Protein AF-A0A2V9Z5H2-F1 (afdb_monomer_lite)

Secondary structure (DSSP, 8-state):
--------SHHHHHHHHHHHHHHHEEEEETTTTEEEEHHHHHHHHHHHHHHHHHHHHHHHHH--HHHHHHHHHHT--SGGGTB-BTTB--HHHHHHHHHHHHHHHHHT-SEEEEEEETTTTEEEEEEE-TTS-EEEESHHHHHSHHHHHHHHHHHHHGGG--S-EEEEE---------PPPPP------------------PPPPPPP---PPEEESSHHHHHHHHHHHHHHT-------SGGGS-HHHHIIIII-TTT---PPP-HHHHHHHHHHHHHHHSS-HHHHHHHHHHHTTT------

Sequence (304 aa):
GKTQQYIKDERESVKVMVKRASEGLVVRYGEGAAKLEGAALARFITILKEYHDYSDKVNKRIRDQRVTDVLPKLDLSKRADFEGDKKTPPKKIEKLEKELKKLQKECAFKSIEMRFDEEHNLWEVAFVNSQGAEHRINWELASTPEYRQMTSKFKQIEANMEPPFVIEAIAKTASTTNDGDEEVSDGEGEDVETAPKKAAKAAPKAKAKETEPMEKGTARELYDYVLAEGKKDFTVQRYKGLGEMTAEQLWQTTMDPERRTLLSVRLEDIAETENIFTTLMGENVEARRKFIEDNALDVKNLDI

pLDDT: mean 77.3, std 20.43, range [21.73, 94.06]

Radius of gyration: 27.6 Å; chains: 1; bounding box: 54×61×86 Å

Structure (mmCIF, N/CA/C/O backbone):
data_AF-A0A2V9Z5H2-F1
#
_entry.id   AF-A0A2V9Z5H2-F1
#
loop_
_atom_site.group_PDB
_atom_site.id
_atom_site.type_symbol
_atom_site.label_atom_id
_atom_site.label_alt_id
_atom_site.label_comp_id
_atom_site.label_asym_id
_atom_site.label_entity_id
_atom_site.label_seq_id
_atom_site.pdbx_PDB_ins_code
_atom_site.Cartn_x
_atom_site.Cartn_y
_atom_site.Cartn_z
_atom_site.occupancy
_atom_site.B_iso_or_equiv
_atom_site.auth_seq_id
_atom_site.auth_comp_id
_atom_site.auth_asym_id
_atom_site.auth_atom_id
_atom_site.pdbx_PDB_model_num
ATOM 1 N N . GLY A 1 1 ? 15.435 -14.743 -24.152 1.00 65.56 1 GLY A N 1
ATOM 2 C CA . GLY A 1 1 ? 14.232 -14.610 -25.003 1.00 65.56 1 GLY A CA 1
ATOM 3 C C . GLY A 1 1 ? 14.526 -13.693 -26.178 1.00 65.56 1 GLY A C 1
ATOM 4 O O . GLY A 1 1 ? 15.534 -13.003 -26.134 1.00 65.56 1 GLY A O 1
ATOM 5 N N . LYS A 1 2 ? 13.679 -13.695 -27.217 1.00 80.50 2 LYS A N 1
ATOM 6 C CA . LYS A 1 2 ? 13.847 -12.878 -28.440 1.00 80.50 2 LYS A CA 1
ATOM 7 C C . LYS A 1 2 ? 13.580 -11.376 -28.212 1.00 80.50 2 LYS A C 1
ATOM 9 O O . LYS A 1 2 ? 13.985 -10.555 -29.020 1.00 80.50 2 LYS A O 1
ATOM 14 N N . THR A 1 3 ? 12.920 -11.026 -27.108 1.00 84.44 3 THR A N 1
ATOM 15 C CA . THR A 1 3 ? 12.520 -9.658 -26.747 1.00 84.44 3 THR A CA 1
ATOM 16 C C . THR A 1 3 ? 13.204 -9.203 -25.460 1.00 84.44 3 THR A C 1
ATOM 18 O O . THR A 1 3 ? 13.278 -9.975 -24.500 1.00 84.44 3 THR A O 1
ATOM 21 N N . GLN A 1 4 ? 13.630 -7.943 -25.414 1.00 87.31 4 GLN A N 1
ATOM 22 C CA . GLN A 1 4 ? 14.143 -7.268 -24.219 1.00 87.31 4 GLN A CA 1
ATOM 23 C C . GLN A 1 4 ? 13.343 -5.982 -23.994 1.00 87.31 4 GLN A C 1
ATOM 25 O O . GLN A 1 4 ? 12.850 -5.385 -24.949 1.00 87.31 4 GLN A O 1
ATOM 30 N N . GLN A 1 5 ? 13.170 -5.579 -22.737 1.00 89.38 5 GLN A N 1
ATOM 31 C CA . GLN A 1 5 ? 12.432 -4.371 -22.377 1.00 89.38 5 GLN A CA 1
ATOM 32 C C . GLN A 1 5 ? 13.100 -3.713 -21.171 1.00 89.38 5 GLN A C 1
ATOM 34 O O . GLN A 1 5 ? 13.300 -4.371 -20.151 1.00 89.38 5 GLN A O 1
ATOM 39 N N . TYR A 1 6 ? 13.402 -2.419 -21.284 1.00 89.94 6 TYR A N 1
ATOM 40 C CA . TYR A 1 6 ? 13.890 -1.604 -20.175 1.00 89.94 6 TYR A CA 1
ATOM 41 C C . TYR A 1 6 ? 12.713 -1.016 -19.406 1.00 89.94 6 TYR A C 1
ATOM 43 O O . TYR A 1 6 ? 11.749 -0.533 -20.000 1.00 89.94 6 TYR A O 1
ATOM 51 N N . ILE A 1 7 ? 12.792 -1.084 -18.083 1.00 90.94 7 ILE A N 1
ATOM 52 C CA . ILE A 1 7 ? 11.758 -0.613 -17.168 1.00 90.94 7 ILE A CA 1
ATOM 53 C C . ILE A 1 7 ? 12.428 0.361 -16.209 1.00 90.94 7 ILE A C 1
ATOM 55 O O . ILE A 1 7 ? 13.465 0.025 -15.638 1.00 90.94 7 ILE A O 1
ATOM 59 N N . LYS A 1 8 ? 11.860 1.561 -16.068 1.00 87.12 8 LYS A N 1
ATOM 60 C CA . LYS A 1 8 ? 12.490 2.652 -15.313 1.00 87.12 8 LYS A CA 1
ATOM 61 C C . LYS A 1 8 ? 12.261 2.489 -13.814 1.00 87.12 8 LYS A C 1
ATOM 63 O O . LYS A 1 8 ? 13.207 2.528 -13.033 1.00 87.12 8 LYS A O 1
ATOM 68 N N . ASP A 1 9 ? 11.014 2.196 -13.442 1.00 87.62 9 ASP A N 1
ATOM 69 C CA . ASP A 1 9 ? 10.573 2.244 -12.050 1.00 87.62 9 ASP A CA 1
ATOM 70 C C . ASP A 1 9 ? 9.877 0.950 -11.607 1.00 87.62 9 ASP A C 1
ATOM 72 O O . ASP A 1 9 ? 9.252 0.232 -12.391 1.00 87.62 9 ASP A O 1
ATOM 76 N N . GLU A 1 10 ? 9.866 0.698 -10.295 1.00 83.94 10 GLU A N 1
ATOM 77 C CA . GLU A 1 10 ? 9.202 -0.471 -9.696 1.00 83.94 10 GLU A CA 1
ATOM 78 C C . GLU A 1 10 ? 7.690 -0.512 -9.982 1.00 83.94 10 GLU A C 1
ATOM 80 O O . GLU A 1 10 ? 7.083 -1.576 -10.125 1.00 83.94 10 GLU A O 1
ATOM 85 N N . ARG A 1 11 ? 7.053 0.659 -10.097 1.00 84.62 11 ARG A N 1
ATOM 86 C CA . ARG A 1 11 ? 5.627 0.757 -10.442 1.00 84.62 11 ARG A CA 1
ATOM 87 C C . ARG A 1 11 ? 5.361 0.198 -11.838 1.00 84.62 11 ARG A C 1
ATOM 89 O O . ARG A 1 11 ? 4.421 -0.577 -12.018 1.00 84.62 11 ARG A O 1
ATOM 96 N N . GLU A 1 12 ? 6.206 0.553 -12.802 1.00 87.19 12 GLU A N 1
ATOM 97 C CA . GLU A 1 12 ? 6.128 0.029 -14.164 1.00 87.19 12 GLU A CA 1
ATOM 98 C C . GLU A 1 12 ? 6.484 -1.457 -14.208 1.00 87.19 12 GLU A C 1
ATOM 100 O O . GLU A 1 12 ? 5.795 -2.225 -14.876 1.00 87.19 12 GLU A O 1
ATOM 105 N N . SER A 1 13 ? 7.490 -1.874 -13.435 1.00 88.06 13 SER A N 1
ATOM 106 C CA . SER A 1 13 ? 7.908 -3.274 -13.308 1.00 88.06 13 SER A CA 1
ATOM 107 C C . SER A 1 13 ? 6.743 -4.170 -12.910 1.00 88.06 13 SER A C 1
ATOM 109 O O . SER A 1 13 ? 6.411 -5.132 -13.609 1.00 88.06 13 SER A O 1
ATOM 111 N N . VAL A 1 14 ? 6.029 -3.798 -11.844 1.00 86.50 14 VAL A N 1
ATOM 112 C CA . VAL A 1 14 ? 4.861 -4.563 -11.404 1.00 86.50 14 VAL A CA 1
ATOM 113 C C . VAL A 1 14 ? 3.720 -4.500 -12.412 1.00 86.50 14 VAL A C 1
ATOM 115 O O . VAL A 1 14 ? 3.103 -5.527 -12.675 1.00 86.50 14 VAL A O 1
ATOM 118 N N . LYS A 1 15 ? 3.478 -3.357 -13.060 1.00 87.81 15 LYS A N 1
ATOM 119 C CA . LYS A 1 15 ? 2.459 -3.258 -14.116 1.00 87.81 15 LYS A CA 1
ATOM 120 C C . LYS A 1 15 ? 2.746 -4.205 -15.287 1.00 87.81 15 LYS A C 1
ATOM 122 O O . LYS A 1 15 ? 1.825 -4.855 -15.781 1.00 87.81 15 LYS A O 1
ATOM 127 N N . VAL A 1 16 ? 4.004 -4.310 -15.720 1.00 88.56 16 VAL A N 1
ATOM 128 C CA . VAL A 1 16 ? 4.420 -5.224 -16.795 1.00 88.56 16 VAL A CA 1
ATOM 129 C C . VAL A 1 16 ? 4.257 -6.681 -16.363 1.00 88.56 16 VAL A C 1
ATOM 131 O O . VAL A 1 16 ? 3.698 -7.471 -17.125 1.00 88.56 16 VAL A O 1
ATOM 134 N N . MET A 1 17 ? 4.677 -7.033 -15.144 1.00 88.12 17 MET A N 1
ATOM 135 C CA . MET A 1 17 ? 4.504 -8.388 -14.606 1.00 88.12 17 MET A CA 1
ATOM 136 C C . MET A 1 17 ? 3.026 -8.784 -14.516 1.00 88.12 17 MET A C 1
ATOM 138 O O . MET A 1 17 ? 2.649 -9.854 -14.986 1.00 88.12 17 MET A O 1
ATOM 142 N N . VAL A 1 18 ? 2.181 -7.902 -13.978 1.00 89.31 18 VAL A N 1
ATOM 143 C CA . VAL A 1 18 ? 0.740 -8.141 -13.820 1.00 89.31 18 VAL A CA 1
ATOM 144 C C . VAL A 1 18 ? 0.043 -8.257 -15.172 1.00 89.31 18 VAL A C 1
ATOM 146 O O . VAL A 1 18 ? -0.749 -9.176 -15.362 1.00 89.31 18 VAL A O 1
ATOM 149 N N . LYS A 1 19 ? 0.357 -7.378 -16.134 1.00 88.50 19 LYS A N 1
ATOM 150 C CA . LYS A 1 19 ? -0.215 -7.449 -17.485 1.00 88.50 19 LYS A CA 1
ATOM 151 C C . LYS A 1 19 ? 0.093 -8.800 -18.135 1.00 88.50 19 LYS A C 1
ATOM 153 O O . LYS A 1 19 ? -0.822 -9.485 -18.578 1.00 88.50 19 LYS A O 1
ATOM 158 N N . ARG A 1 20 ? 1.358 -9.219 -18.118 1.00 85.31 20 ARG A N 1
ATOM 159 C CA . ARG A 1 20 ? 1.780 -10.494 -18.717 1.00 85.31 20 ARG A CA 1
ATOM 160 C C . ARG A 1 20 ? 1.178 -11.703 -18.007 1.00 85.31 20 ARG A C 1
ATOM 162 O O . ARG A 1 20 ? 0.757 -12.643 -18.670 1.00 85.31 20 ARG A O 1
ATOM 169 N N . ALA A 1 21 ? 1.110 -11.677 -16.676 1.00 86.69 21 ALA A N 1
ATOM 170 C CA . ALA A 1 21 ? 0.461 -12.740 -15.916 1.00 86.69 21 ALA A CA 1
ATOM 171 C C . ALA A 1 21 ? -1.038 -12.825 -16.247 1.00 86.69 21 ALA A C 1
ATOM 173 O O . ALA A 1 21 ? -1.568 -13.912 -16.447 1.00 86.69 21 ALA A O 1
ATOM 174 N N . SER A 1 22 ? -1.711 -11.679 -16.391 1.00 85.62 22 SER A N 1
ATOM 175 C CA . SER A 1 22 ? -3.144 -11.625 -16.698 1.00 85.62 22 SER A CA 1
ATOM 176 C C . SER A 1 22 ? -3.522 -12.120 -18.098 1.00 85.62 22 SER A C 1
ATOM 178 O O . SER A 1 22 ? -4.670 -12.490 -18.318 1.00 85.62 22 SER A O 1
ATOM 180 N N . GLU A 1 23 ? -2.573 -12.142 -19.039 1.00 84.62 23 GLU A N 1
ATOM 181 C CA . GLU A 1 23 ? -2.772 -12.678 -20.394 1.00 84.62 23 GLU A CA 1
ATOM 182 C C . GLU A 1 23 ? -2.779 -14.219 -20.415 1.00 84.62 23 GLU A C 1
ATOM 184 O O . GLU A 1 23 ? -3.341 -14.814 -21.329 1.00 84.62 23 GLU A O 1
ATOM 189 N N . GLY A 1 24 ? -2.174 -14.871 -19.414 1.00 81.62 24 GLY A N 1
ATOM 190 C CA . GLY A 1 24 ? -2.090 -16.334 -19.311 1.00 81.62 24 GLY A CA 1
ATOM 191 C C . GLY A 1 24 ? -2.934 -16.953 -18.196 1.00 81.62 24 GLY A C 1
ATOM 192 O O . GLY A 1 24 ? -2.892 -18.169 -18.021 1.00 81.62 24 GLY A O 1
ATOM 193 N N . LEU A 1 25 ? -3.673 -16.148 -17.427 1.00 85.31 25 LEU A N 1
ATOM 194 C CA . LEU A 1 25 ? -4.394 -16.593 -16.235 1.00 85.31 25 LEU A CA 1
ATOM 195 C C . LEU A 1 25 ? -5.869 -16.201 -16.274 1.00 85.31 25 LEU A C 1
ATOM 197 O O . LEU A 1 25 ? -6.235 -15.079 -16.629 1.00 85.31 25 LEU A O 1
ATOM 201 N N . VAL A 1 26 ? -6.698 -17.126 -15.807 1.00 84.44 26 VAL A N 1
ATOM 202 C CA . VAL A 1 26 ? -8.103 -16.918 -15.476 1.00 84.44 26 VAL A CA 1
ATOM 203 C C . VAL A 1 26 ? -8.270 -17.179 -13.991 1.00 84.44 26 VAL A C 1
ATOM 205 O O . VAL A 1 26 ? -7.861 -18.223 -13.488 1.00 84.44 26 VAL A O 1
ATOM 208 N N . VAL A 1 27 ? -8.892 -16.242 -13.284 1.00 84.06 27 VAL A N 1
ATOM 209 C CA . VAL A 1 27 ? -9.210 -16.404 -11.863 1.00 84.06 27 VAL A CA 1
ATOM 210 C C . VAL A 1 27 ? -10.716 -16.507 -11.715 1.00 84.06 27 VAL A C 1
ATOM 212 O O . VAL A 1 27 ? -11.439 -15.604 -12.138 1.00 84.06 27 VAL A O 1
ATOM 215 N N . ARG A 1 28 ? -11.193 -17.591 -11.107 1.00 83.00 28 ARG A N 1
ATOM 216 C CA . ARG A 1 28 ? -12.585 -17.731 -10.682 1.00 83.00 28 ARG A CA 1
ATOM 217 C C . ARG A 1 28 ? -12.715 -17.449 -9.191 1.00 83.00 28 ARG A C 1
ATOM 219 O O . ARG A 1 28 ? -11.838 -17.833 -8.423 1.00 83.00 28 ARG A O 1
ATOM 226 N N . TYR A 1 29 ? -13.790 -16.780 -8.798 1.00 81.44 29 TYR A N 1
ATOM 227 C CA . TYR A 1 29 ? -14.071 -16.379 -7.416 1.00 81.44 29 TYR A CA 1
ATOM 228 C C . TYR A 1 29 ? -15.567 -16.552 -7.100 1.00 81.44 29 TYR A C 1
ATOM 230 O O . TYR A 1 29 ? -16.366 -16.744 -8.023 1.00 81.44 29 TYR A O 1
ATOM 238 N N . GLY A 1 30 ? -15.935 -16.546 -5.813 1.00 69.88 30 GLY A N 1
ATOM 239 C CA . GLY A 1 30 ? -17.324 -16.747 -5.368 1.00 69.88 30 GLY A CA 1
ATOM 240 C C . GLY A 1 30 ? -17.872 -18.130 -5.746 1.00 69.88 30 GLY A C 1
ATOM 241 O O . GLY A 1 30 ? -18.768 -18.242 -6.580 1.00 69.88 30 GLY A O 1
ATOM 242 N N . GLU A 1 31 ? -17.256 -19.194 -5.214 1.00 71.25 31 GLU A N 1
ATOM 243 C CA . GLU A 1 31 ? -17.578 -20.607 -5.524 1.00 71.25 31 GLU A CA 1
ATOM 244 C C . GLU A 1 31 ? -17.532 -20.956 -7.030 1.00 71.25 31 GLU A C 1
ATOM 246 O O . GLU A 1 31 ? -18.170 -21.895 -7.502 1.00 71.25 31 GLU A O 1
ATOM 251 N N . GLY A 1 32 ? -16.750 -20.204 -7.811 1.00 64.81 32 GLY A N 1
ATOM 252 C CA . GLY A 1 32 ? -16.535 -20.464 -9.236 1.00 64.81 32 GLY A CA 1
ATOM 253 C C . GLY A 1 32 ? -17.546 -19.809 -10.182 1.00 64.81 32 GLY A C 1
ATOM 254 O O . GLY A 1 32 ? -17.459 -20.039 -11.393 1.00 64.81 32 GLY A O 1
ATOM 255 N N . ALA A 1 33 ? -18.474 -18.996 -9.665 1.00 66.69 33 ALA A N 1
ATOM 256 C CA . ALA A 1 33 ? -19.516 -18.341 -10.456 1.00 66.69 33 ALA A CA 1
ATOM 257 C C . ALA A 1 33 ? -19.002 -17.140 -11.266 1.00 66.69 33 ALA A C 1
ATOM 259 O O . ALA A 1 33 ? -19.479 -16.890 -12.375 1.00 66.69 33 ALA A O 1
ATOM 260 N N . ALA A 1 34 ? -18.024 -16.404 -10.735 1.00 79.00 34 ALA A N 1
ATOM 261 C CA . ALA A 1 34 ? -17.510 -15.195 -11.362 1.00 79.00 34 ALA A CA 1
ATOM 262 C C . ALA A 1 34 ? -16.074 -15.387 -11.867 1.00 79.00 34 ALA A C 1
ATOM 264 O O . ALA A 1 34 ? -15.276 -16.096 -11.256 1.00 79.00 34 ALA A O 1
ATOM 265 N N . LYS A 1 35 ? -15.749 -14.768 -13.009 1.00 85.12 35 LYS A N 1
ATOM 266 C CA . LYS A 1 35 ? -14.490 -14.959 -13.746 1.00 85.12 35 LYS A CA 1
ATOM 267 C C . LYS A 1 35 ? -13.796 -13.618 -13.994 1.00 85.12 35 LYS A C 1
ATOM 269 O O . LYS A 1 35 ? -14.410 -12.689 -14.514 1.00 85.12 35 LYS A O 1
ATOM 274 N N . LEU A 1 36 ? -12.505 -13.537 -13.678 1.00 84.56 36 LEU A N 1
ATOM 275 C CA . LEU A 1 36 ? -11.614 -12.432 -14.035 1.00 84.56 36 LEU A CA 1
ATOM 276 C C . LEU A 1 36 ? -10.578 -12.911 -15.048 1.00 84.56 36 LEU A C 1
ATOM 278 O O . LEU A 1 36 ? -9.864 -13.883 -14.807 1.00 84.56 36 LEU A O 1
ATOM 282 N N . GLU A 1 37 ? -10.459 -12.187 -16.158 1.00 88.06 37 GLU A N 1
ATOM 283 C CA . GLU A 1 37 ? -9.470 -12.467 -17.198 1.00 88.06 37 GLU A CA 1
ATOM 284 C C . GLU A 1 37 ? -8.934 -11.184 -17.846 1.00 88.06 37 GLU A C 1
ATOM 286 O O . GLU A 1 37 ? -9.570 -10.121 -17.801 1.00 88.06 37 GLU A O 1
ATOM 291 N N . GLY A 1 38 ? -7.727 -11.274 -18.412 1.00 87.06 38 GLY A N 1
ATOM 292 C CA . GLY A 1 38 ? -7.088 -10.201 -19.171 1.00 87.06 38 GLY A CA 1
ATOM 293 C C . GLY A 1 38 ? -7.050 -8.862 -18.428 1.00 87.06 38 GLY A C 1
ATOM 294 O O . GLY A 1 38 ? -6.622 -8.764 -17.277 1.00 87.06 38 GLY A O 1
ATOM 295 N N . ALA A 1 39 ? -7.537 -7.799 -19.077 1.00 87.31 39 ALA A N 1
ATOM 296 C CA . ALA A 1 39 ? -7.491 -6.441 -18.530 1.00 87.31 39 ALA A CA 1
ATOM 297 C C . ALA A 1 39 ? -8.264 -6.273 -17.207 1.00 87.31 39 ALA A C 1
ATOM 299 O O . ALA A 1 39 ? -7.887 -5.436 -16.385 1.00 87.31 39 ALA A O 1
ATOM 300 N N . ALA A 1 40 ? -9.333 -7.046 -16.980 1.00 87.44 40 ALA A N 1
ATOM 301 C CA . ALA A 1 40 ? -10.082 -6.995 -15.725 1.00 87.44 40 ALA A CA 1
ATOM 302 C C . ALA A 1 40 ? -9.252 -7.561 -14.565 1.00 87.44 40 ALA A C 1
ATOM 304 O O . ALA A 1 40 ? -9.151 -6.919 -13.518 1.00 87.44 40 ALA A O 1
ATOM 305 N N . LEU A 1 41 ? -8.580 -8.694 -14.797 1.00 87.69 41 LEU A N 1
ATOM 306 C CA . LEU A 1 41 ? -7.652 -9.291 -13.841 1.00 87.69 41 LEU A CA 1
ATOM 307 C C . LEU A 1 41 ? -6.457 -8.366 -13.574 1.00 87.69 41 LEU A C 1
ATOM 309 O O . LEU A 1 41 ? -6.118 -8.122 -12.420 1.00 87.69 41 LEU A O 1
ATOM 313 N N . ALA A 1 42 ? -5.870 -7.766 -14.615 1.00 88.50 42 ALA A N 1
ATOM 314 C CA . ALA A 1 42 ? -4.760 -6.829 -14.445 1.00 88.50 42 ALA A CA 1
ATOM 315 C C . ALA A 1 42 ? -5.133 -5.621 -13.569 1.00 88.50 42 ALA A C 1
ATOM 317 O O . ALA A 1 42 ? -4.371 -5.231 -12.680 1.00 88.50 42 ALA A O 1
ATOM 318 N N . ARG A 1 43 ? -6.319 -5.034 -13.798 1.00 89.69 43 ARG A N 1
ATOM 319 C CA . ARG A 1 43 ? -6.830 -3.921 -12.983 1.00 89.69 43 ARG A CA 1
ATOM 320 C C . ARG A 1 43 ? -7.070 -4.353 -11.542 1.00 89.69 43 ARG A C 1
ATOM 322 O O . ARG A 1 43 ? -6.616 -3.662 -10.637 1.00 89.69 43 ARG A O 1
ATOM 329 N N . PHE A 1 44 ? -7.718 -5.498 -11.338 1.00 89.88 44 PHE A N 1
ATOM 330 C CA . PHE A 1 44 ? -7.971 -6.045 -10.008 1.00 89.88 44 PHE A CA 1
ATOM 331 C C . PHE A 1 44 ? -6.672 -6.254 -9.221 1.00 89.88 44 PHE A C 1
ATOM 333 O O . PHE A 1 44 ? -6.542 -5.730 -8.122 1.00 89.88 44 PHE A O 1
ATOM 340 N N . ILE A 1 45 ? -5.676 -6.920 -9.810 1.00 90.06 45 ILE A N 1
ATOM 341 C CA . ILE A 1 45 ? -4.386 -7.202 -9.161 1.00 90.06 45 ILE A CA 1
ATOM 342 C C . ILE A 1 45 ? -3.592 -5.916 -8.885 1.00 90.06 45 ILE A C 1
ATOM 344 O O . ILE A 1 45 ? -2.928 -5.806 -7.856 1.00 90.06 45 ILE A O 1
ATOM 348 N N . THR A 1 46 ? -3.688 -4.913 -9.762 1.00 90.44 46 THR A N 1
ATOM 349 C CA . THR A 1 46 ? -3.057 -3.603 -9.531 1.00 90.44 46 THR A CA 1
ATOM 350 C C . THR A 1 46 ? -3.690 -2.884 -8.338 1.00 90.44 46 THR A C 1
ATOM 352 O O . THR A 1 46 ? -2.973 -2.405 -7.463 1.00 90.44 46 THR A O 1
ATOM 355 N N . ILE A 1 47 ? -5.024 -2.848 -8.261 1.00 90.69 47 ILE A N 1
ATOM 356 C CA . ILE A 1 47 ? -5.732 -2.236 -7.127 1.00 90.69 47 ILE A CA 1
ATOM 357 C C . ILE A 1 47 ? -5.483 -3.039 -5.844 1.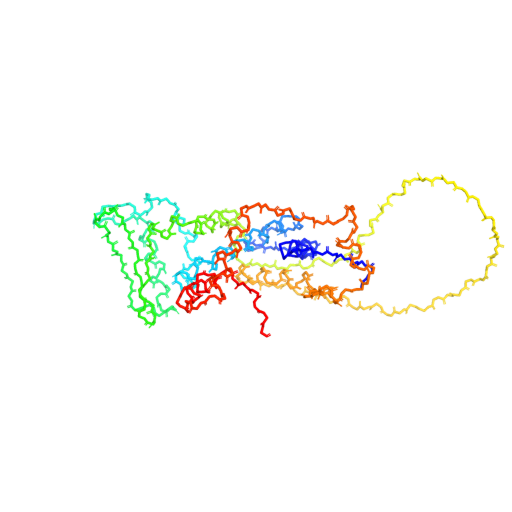00 90.69 47 ILE A C 1
ATOM 359 O O . ILE A 1 47 ? -5.299 -2.451 -4.781 1.00 90.69 47 ILE A O 1
ATOM 363 N N . LEU A 1 48 ? -5.408 -4.368 -5.942 1.00 90.50 48 LEU A N 1
ATOM 364 C CA . LEU A 1 48 ? -5.086 -5.257 -4.830 1.00 90.50 48 LEU A CA 1
ATOM 365 C C . LEU A 1 48 ? -3.686 -4.977 -4.264 1.00 90.50 48 LEU A C 1
ATOM 367 O O . LEU A 1 48 ? -3.523 -4.930 -3.046 1.00 90.50 48 LEU A O 1
ATOM 371 N N . LYS A 1 49 ? -2.692 -4.708 -5.122 1.00 89.81 49 LYS A N 1
ATOM 372 C CA . LYS A 1 49 ? -1.367 -4.244 -4.684 1.00 89.81 49 LYS A CA 1
ATOM 373 C C . LYS A 1 49 ? -1.461 -2.948 -3.889 1.00 89.81 49 LYS A C 1
ATOM 375 O O . LYS A 1 49 ? -0.901 -2.857 -2.804 1.00 89.81 49 LYS A O 1
ATOM 380 N N . GLU A 1 50 ? -2.147 -1.944 -4.433 1.00 90.19 50 GLU A N 1
ATOM 381 C CA . GLU A 1 50 ? -2.292 -0.647 -3.767 1.00 90.19 50 GLU A CA 1
ATOM 382 C C . GLU A 1 50 ? -3.002 -0.801 -2.418 1.00 90.19 50 GLU A C 1
ATOM 384 O O . GLU A 1 50 ? -2.573 -0.220 -1.424 1.00 90.19 50 GLU A O 1
ATOM 389 N N . TYR A 1 51 ? -4.043 -1.636 -2.359 1.00 91.81 51 TYR A N 1
ATOM 390 C CA . TYR A 1 51 ? -4.710 -2.004 -1.114 1.00 91.81 51 TYR A CA 1
ATOM 391 C C . TYR A 1 51 ? -3.731 -2.629 -0.112 1.00 91.81 51 TYR A C 1
ATOM 393 O O . TYR A 1 51 ? -3.678 -2.169 1.026 1.00 91.81 51 TYR A O 1
ATOM 401 N N . HIS A 1 52 ? -2.920 -3.612 -0.519 1.00 90.06 52 HIS A N 1
ATOM 402 C CA . HIS A 1 52 ? -1.904 -4.208 0.353 1.00 90.06 52 HIS A CA 1
ATOM 403 C C . HIS A 1 52 ? -0.866 -3.184 0.823 1.00 90.06 52 HIS A C 1
ATOM 405 O O . HIS A 1 52 ? -0.539 -3.160 2.006 1.00 90.06 52 HIS A O 1
ATOM 411 N N . ASP A 1 53 ? -0.407 -2.288 -0.053 1.00 89.19 53 ASP A N 1
ATOM 412 C CA . ASP A 1 53 ? 0.554 -1.241 0.298 1.00 89.19 53 ASP A CA 1
ATOM 413 C C . ASP A 1 53 ? 0.006 -0.288 1.372 1.00 89.19 53 ASP A C 1
ATOM 415 O O . ASP A 1 53 ? 0.724 0.058 2.314 1.00 89.19 53 ASP A O 1
ATOM 419 N N . TYR A 1 54 ? -1.259 0.133 1.261 1.00 91.06 54 TYR A N 1
ATOM 420 C CA . TYR A 1 54 ? -1.903 0.962 2.285 1.00 91.06 54 TYR A CA 1
ATOM 421 C C . TYR A 1 54 ? -2.245 0.167 3.548 1.00 91.06 54 TYR A C 1
ATOM 423 O O . TYR A 1 54 ? -2.053 0.677 4.651 1.00 91.06 54 TYR A O 1
ATOM 431 N N . SER A 1 55 ? -2.677 -1.085 3.405 1.00 89.75 55 SER A N 1
ATOM 432 C CA . SER A 1 55 ? -2.926 -1.993 4.526 1.00 89.75 55 SER A CA 1
ATOM 433 C C . SER A 1 55 ? -1.660 -2.206 5.353 1.00 89.75 55 SER A C 1
ATOM 435 O O . SER A 1 55 ? -1.713 -2.143 6.575 1.00 89.75 55 SER A O 1
ATOM 437 N N . ASP A 1 56 ? -0.500 -2.372 4.717 1.00 89.44 56 ASP A N 1
ATOM 438 C CA . ASP A 1 56 ? 0.778 -2.530 5.413 1.00 89.44 56 ASP A CA 1
ATOM 439 C C . ASP A 1 56 ? 1.183 -1.238 6.146 1.00 89.44 56 ASP A C 1
ATOM 441 O O . ASP A 1 56 ? 1.711 -1.295 7.258 1.00 89.44 56 ASP A O 1
ATOM 445 N N . LYS A 1 57 ? 0.890 -0.059 5.576 1.00 88.56 57 LYS A N 1
ATOM 446 C CA . LYS A 1 57 ? 1.101 1.236 6.252 1.00 88.56 57 LYS A CA 1
ATOM 447 C C . LYS A 1 57 ? 0.215 1.397 7.488 1.00 88.56 57 LYS A C 1
ATOM 449 O O . LYS A 1 57 ? 0.699 1.852 8.523 1.00 88.56 57 LYS A O 1
ATOM 454 N N . VAL A 1 58 ? -1.054 1.000 7.406 1.00 88.12 58 VAL A N 1
ATOM 455 C CA . VAL A 1 58 ? -1.976 1.010 8.554 1.00 88.12 58 VAL A CA 1
ATOM 456 C C . VAL A 1 58 ? -1.547 -0.029 9.596 1.00 88.12 58 VAL A C 1
ATOM 458 O O . VAL A 1 58 ? -1.488 0.280 10.788 1.00 88.12 58 VAL A O 1
ATOM 461 N N . ASN A 1 59 ? -1.136 -1.221 9.159 1.00 88.62 59 ASN A N 1
ATOM 462 C CA . ASN A 1 59 ? -0.656 -2.290 10.031 1.00 88.62 59 ASN A CA 1
ATOM 463 C C . ASN A 1 59 ? 0.598 -1.885 10.822 1.00 88.62 59 ASN A C 1
ATOM 465 O O . ASN A 1 59 ? 0.753 -2.286 11.969 1.00 88.62 59 ASN A O 1
ATOM 469 N N . LYS A 1 60 ? 1.477 -1.032 10.280 1.00 86.12 60 LYS A N 1
ATOM 470 C CA . LYS A 1 60 ? 2.620 -0.487 11.042 1.00 86.12 60 LYS A CA 1
ATOM 471 C C . LYS A 1 60 ? 2.189 0.316 12.282 1.00 86.12 60 LYS A C 1
ATOM 473 O O . LYS A 1 60 ? 2.926 0.337 13.269 1.00 86.12 60 LYS A O 1
ATOM 478 N N . ARG A 1 61 ? 1.004 0.943 12.253 1.00 83.94 61 ARG A N 1
ATOM 479 C CA . ARG A 1 61 ? 0.429 1.681 13.393 1.00 83.94 61 ARG A CA 1
ATOM 480 C C . ARG A 1 61 ? -0.286 0.754 14.376 1.00 83.94 61 ARG A C 1
ATOM 482 O O . ARG A 1 61 ? -0.036 0.847 15.569 1.00 83.94 61 ARG A O 1
ATOM 489 N N . ILE A 1 62 ? -1.129 -0.147 13.869 1.00 84.19 62 ILE A N 1
ATOM 490 C CA . ILE A 1 62 ? -1.950 -1.072 14.679 1.00 84.19 62 ILE A CA 1
ATOM 491 C C . ILE A 1 62 ? -1.114 -2.224 15.261 1.00 84.19 62 ILE A C 1
ATOM 493 O O . ILE A 1 62 ? -1.425 -2.757 16.322 1.00 84.19 62 ILE A O 1
ATOM 497 N N . ARG A 1 63 ? -0.040 -2.604 14.561 1.00 83.00 63 ARG A N 1
ATOM 498 C CA . ARG A 1 63 ? 0.885 -3.702 14.884 1.00 83.00 63 ARG A CA 1
ATOM 499 C C . ARG A 1 63 ? 0.205 -5.063 15.052 1.00 83.00 63 ARG A C 1
ATOM 501 O O . ARG A 1 63 ? 0.722 -5.925 15.760 1.00 83.00 63 ARG A O 1
ATOM 508 N N . ASP A 1 64 ? -0.921 -5.258 14.372 1.00 84.12 64 ASP A N 1
ATOM 509 C CA . ASP A 1 64 ? -1.624 -6.533 14.273 1.00 84.12 64 ASP A CA 1
ATOM 510 C C . ASP A 1 64 ? -2.302 -6.653 12.900 1.00 84.12 64 ASP A C 1
ATOM 512 O O . ASP A 1 64 ? -3.195 -5.876 12.535 1.00 84.12 64 ASP A O 1
ATOM 516 N N . GLN A 1 65 ? -1.860 -7.646 12.125 1.00 85.00 65 GLN A N 1
ATOM 517 C CA . GLN A 1 65 ? -2.315 -7.839 10.752 1.00 85.00 65 GLN A CA 1
ATOM 518 C C . GLN A 1 65 ? -3.784 -8.269 10.693 1.00 85.00 65 GLN A C 1
ATOM 520 O O . GLN A 1 65 ? -4.534 -7.771 9.858 1.00 85.00 65 GLN A O 1
ATOM 525 N N . ARG A 1 66 ? -4.223 -9.134 11.612 1.00 84.88 66 ARG A N 1
ATOM 526 C CA . ARG A 1 66 ? -5.593 -9.663 11.610 1.00 84.88 66 ARG A CA 1
ATOM 527 C C . ARG A 1 66 ? -6.604 -8.585 11.966 1.00 84.88 66 ARG A C 1
ATOM 529 O O . ARG A 1 66 ? -7.675 -8.533 11.372 1.00 84.88 66 ARG A O 1
ATOM 536 N N . VAL A 1 67 ? -6.251 -7.698 12.896 1.00 86.06 67 VAL A N 1
ATOM 537 C CA . VAL A 1 67 ? -7.070 -6.516 13.203 1.00 86.06 67 VAL A CA 1
ATOM 538 C C . VAL A 1 67 ? -7.164 -5.606 11.984 1.00 86.06 67 VAL A C 1
ATOM 540 O O . VAL A 1 67 ? -8.253 -5.150 11.635 1.00 86.06 67 VAL A O 1
ATOM 543 N N . THR A 1 68 ? -6.037 -5.384 11.305 1.00 86.88 68 THR A N 1
ATOM 544 C CA . THR A 1 68 ? -5.988 -4.533 10.113 1.00 86.88 68 THR A CA 1
ATOM 545 C C . THR A 1 68 ? -6.871 -5.081 8.983 1.00 86.88 68 THR A C 1
ATOM 547 O O . THR A 1 68 ? -7.582 -4.304 8.355 1.00 86.88 68 THR A O 1
ATOM 550 N N . ASP A 1 69 ? -6.927 -6.402 8.785 1.00 85.62 69 ASP A N 1
ATOM 551 C CA . ASP A 1 69 ? -7.745 -7.045 7.741 1.00 85.62 69 ASP A CA 1
ATOM 552 C C . ASP A 1 69 ? -9.268 -6.958 7.993 1.00 85.62 69 ASP A C 1
ATOM 554 O O . ASP A 1 69 ? -10.072 -7.066 7.061 1.00 85.62 69 ASP A O 1
ATOM 558 N N . VAL A 1 70 ? -9.695 -6.762 9.246 1.00 86.06 70 VAL A N 1
ATOM 559 C CA . VAL A 1 70 ? -11.117 -6.609 9.612 1.00 86.06 70 VAL A CA 1
ATOM 560 C C . VAL A 1 70 ? -11.614 -5.181 9.382 1.00 86.06 70 VAL A C 1
ATOM 562 O O . VAL A 1 70 ? -12.786 -4.979 9.056 1.00 86.06 70 VAL A O 1
ATOM 565 N N . LEU A 1 71 ? -10.742 -4.182 9.521 1.00 86.62 71 LEU A N 1
ATOM 566 C CA . LEU A 1 71 ? -11.130 -2.771 9.475 1.00 86.62 71 LEU A CA 1
ATOM 567 C C . LEU A 1 71 ? -11.813 -2.338 8.166 1.00 86.62 71 LEU A C 1
ATOM 569 O O . LEU A 1 71 ? -12.858 -1.688 8.254 1.00 86.62 71 LEU A O 1
ATOM 573 N N . PRO A 1 72 ? -11.312 -2.702 6.969 1.00 86.81 72 PRO A N 1
ATOM 574 C CA . PRO A 1 72 ? -11.961 -2.343 5.710 1.00 86.81 72 PRO A CA 1
ATOM 575 C C . PRO A 1 72 ? -13.381 -2.902 5.572 1.00 86.81 72 PRO A C 1
ATOM 577 O O . PRO A 1 72 ? -14.245 -2.223 5.022 1.00 86.81 72 PRO A O 1
ATOM 580 N N . LYS A 1 73 ? -13.653 -4.092 6.132 1.00 86.19 73 LYS A N 1
ATOM 581 C CA . LYS A 1 73 ? -14.974 -4.751 6.079 1.00 86.19 73 LYS A CA 1
ATOM 582 C C . LYS A 1 73 ? -16.047 -4.013 6.885 1.00 86.19 73 LYS A C 1
ATOM 584 O O . LYS A 1 73 ? -17.238 -4.201 6.656 1.00 86.19 73 LYS A O 1
ATOM 589 N N . LEU A 1 74 ? -15.639 -3.201 7.861 1.00 84.12 74 LEU A N 1
ATOM 590 C CA . LEU A 1 74 ? -16.545 -2.447 8.732 1.00 84.12 74 LEU A CA 1
ATOM 591 C C . LEU A 1 74 ? -16.831 -1.025 8.218 1.00 84.12 74 LEU A C 1
ATOM 593 O O . LEU A 1 74 ? -17.740 -0.374 8.739 1.00 84.12 74 LEU A O 1
ATOM 597 N N . ASP A 1 75 ? -16.090 -0.563 7.201 1.00 84.06 75 ASP A N 1
ATOM 598 C CA . ASP A 1 75 ? -16.205 0.762 6.575 1.00 84.06 75 ASP A CA 1
ATOM 599 C C . ASP A 1 75 ? -16.335 1.907 7.599 1.00 84.06 75 ASP A C 1
ATOM 601 O O . ASP A 1 75 ? -17.332 2.636 7.626 1.00 84.06 75 ASP A O 1
ATOM 605 N N . LEU A 1 76 ? -15.339 2.053 8.479 1.00 84.00 76 LEU A N 1
ATOM 606 C CA . LEU A 1 76 ? -15.271 3.130 9.478 1.00 84.00 76 LEU A CA 1
ATOM 607 C C . LEU A 1 76 ? -14.659 4.399 8.866 1.00 84.00 76 LEU A C 1
ATOM 609 O O . LEU A 1 76 ? -13.578 4.835 9.249 1.00 84.00 76 LEU A O 1
ATOM 613 N N . SER A 1 77 ? -15.317 4.975 7.861 1.00 81.75 77 SER A N 1
ATOM 614 C CA . SER A 1 77 ? -14.756 6.075 7.062 1.00 81.75 77 SER A CA 1
ATOM 615 C C . SER A 1 77 ? -15.239 7.468 7.472 1.00 81.75 77 SER A C 1
ATOM 617 O O . SER A 1 77 ? -14.628 8.467 7.080 1.00 81.75 77 SER A O 1
ATOM 619 N N . LYS A 1 78 ? -16.319 7.573 8.256 1.00 86.44 78 LYS A N 1
ATOM 620 C CA . LYS A 1 78 ? -16.935 8.854 8.632 1.00 86.44 78 LYS A CA 1
ATOM 621 C C . LYS A 1 78 ? -16.847 9.091 10.133 1.00 86.44 78 LYS A C 1
ATOM 623 O O . LYS A 1 78 ? -16.950 8.160 10.919 1.00 86.44 78 LYS A O 1
ATOM 628 N N . ARG A 1 79 ? -16.762 10.362 10.542 1.00 84.38 79 ARG A N 1
ATOM 629 C CA . ARG A 1 79 ? -16.779 10.738 11.967 1.00 84.38 79 ARG A CA 1
ATOM 630 C C . ARG A 1 79 ? -18.050 10.242 12.664 1.00 84.38 79 ARG A C 1
ATOM 632 O O . ARG A 1 79 ? -17.972 9.724 13.768 1.00 84.38 79 ARG A O 1
ATOM 639 N N . ALA A 1 80 ? -19.179 10.293 11.955 1.00 85.00 80 ALA A N 1
ATOM 640 C CA . ALA A 1 80 ? -20.468 9.770 12.407 1.00 85.00 80 ALA A CA 1
ATOM 641 C C . ALA A 1 80 ? -20.459 8.259 12.721 1.00 85.00 80 ALA A C 1
ATOM 643 O O . ALA A 1 80 ? -21.344 7.778 13.417 1.00 85.00 80 ALA A O 1
ATOM 644 N N . ASP A 1 81 ? -19.477 7.495 12.225 1.00 84.69 81 ASP A N 1
ATOM 645 C CA . ASP A 1 81 ? -19.344 6.071 12.553 1.00 84.69 81 ASP A CA 1
ATOM 646 C C . ASP A 1 81 ? -18.812 5.844 13.981 1.00 84.69 81 ASP A C 1
ATOM 648 O O . ASP A 1 81 ? -18.986 4.755 14.530 1.00 84.69 81 ASP A O 1
ATOM 652 N N . PHE A 1 82 ? -18.189 6.872 14.568 1.00 84.75 82 PHE A N 1
ATOM 653 C CA . PHE A 1 82 ? -17.636 6.891 15.924 1.00 84.75 82 PHE A CA 1
ATOM 654 C C . PHE A 1 82 ? -18.472 7.759 16.882 1.00 84.75 82 PHE A C 1
ATOM 656 O O . PHE A 1 82 ? -18.314 7.655 18.093 1.00 84.75 82 PHE A O 1
ATOM 663 N N . GLU A 1 83 ? -19.363 8.603 16.367 1.00 83.38 83 GLU A N 1
ATOM 664 C CA . GLU A 1 83 ? -20.210 9.499 17.159 1.00 83.38 83 GLU A CA 1
ATOM 665 C C . GLU A 1 83 ? -21.390 8.746 17.784 1.00 83.38 83 GLU A C 1
ATOM 667 O O . GLU A 1 83 ? -22.146 8.070 17.089 1.00 83.38 83 GLU A O 1
ATOM 672 N N . GLY A 1 84 ? -21.565 8.874 19.098 1.00 79.81 84 GLY A N 1
ATOM 673 C CA . GLY A 1 84 ? -22.675 8.274 19.837 1.00 79.81 84 GLY A CA 1
ATOM 674 C C . GLY A 1 84 ? -22.803 8.880 21.230 1.00 79.81 84 GLY A C 1
ATOM 675 O O . GLY A 1 84 ? -21.935 9.639 21.654 1.00 79.81 84 GLY A O 1
ATOM 676 N N . ASP A 1 85 ? -23.863 8.543 21.966 1.00 80.50 85 ASP A N 1
ATOM 677 C CA . ASP A 1 85 ? -23.988 9.016 23.346 1.00 80.50 85 ASP A CA 1
ATOM 678 C C . ASP A 1 85 ? -23.066 8.217 24.274 1.00 80.50 85 ASP A C 1
ATOM 680 O O . ASP A 1 85 ? -22.740 7.057 24.012 1.00 80.50 85 ASP A O 1
ATOM 684 N N . LYS A 1 86 ? -22.749 8.790 25.440 1.00 78.19 86 LYS A N 1
ATOM 685 C CA . LYS A 1 86 ? -21.920 8.177 26.499 1.00 78.19 86 LYS A CA 1
ATOM 686 C C . LYS A 1 86 ? -22.360 6.766 26.926 1.00 78.19 86 LYS A C 1
ATOM 688 O O . LYS A 1 86 ? -21.582 6.027 27.521 1.00 78.19 86 LYS A O 1
ATOM 693 N N . LYS A 1 87 ? -23.620 6.392 26.678 1.00 77.81 87 LYS A N 1
ATOM 694 C CA . LYS A 1 87 ? -24.201 5.094 27.067 1.00 77.81 87 LYS A CA 1
ATOM 695 C C . LYS A 1 87 ? -24.499 4.164 25.889 1.00 77.81 87 LYS A C 1
ATOM 697 O O . LYS A 1 87 ? -24.767 2.989 26.125 1.00 77.81 87 LYS A O 1
ATOM 702 N N . THR A 1 88 ? -24.486 4.667 24.658 1.00 81.50 88 THR A N 1
ATOM 703 C CA . THR A 1 88 ? -24.929 3.935 23.465 1.00 81.50 88 THR A CA 1
ATOM 704 C C . THR A 1 88 ? -23.853 4.008 22.383 1.00 81.50 88 THR A C 1
ATOM 706 O O . THR A 1 88 ? -23.805 4.974 21.617 1.00 81.50 88 THR A O 1
ATOM 709 N N . PRO A 1 89 ? -22.977 2.990 22.296 1.00 83.81 89 PRO A N 1
ATOM 710 C CA . PRO A 1 89 ? -21.997 2.918 21.226 1.00 83.81 89 PRO A CA 1
ATOM 711 C C . PRO A 1 89 ? -22.677 2.746 19.857 1.00 83.81 89 PRO A C 1
ATOM 713 O O . PRO A 1 89 ? -23.707 2.073 19.742 1.00 83.81 89 PRO A O 1
ATOM 716 N N . PRO A 1 90 ? -22.104 3.308 18.780 1.00 86.56 90 PRO A N 1
ATOM 717 C CA . PRO A 1 90 ? -22.589 3.082 17.425 1.00 86.56 90 PRO A CA 1
ATOM 718 C C . PRO A 1 90 ? -22.535 1.602 17.045 1.00 86.56 90 PRO A C 1
ATOM 720 O O . PRO A 1 90 ? -21.584 0.889 17.368 1.00 86.56 90 PRO A O 1
ATOM 723 N N . LYS A 1 91 ? -23.495 1.148 16.230 1.00 86.06 91 LYS A N 1
ATOM 724 C CA . LYS A 1 91 ? -23.569 -0.253 15.764 1.00 86.06 91 LYS A CA 1
ATOM 725 C C . LYS A 1 91 ? -22.277 -0.747 15.101 1.00 86.06 91 LYS A C 1
ATOM 727 O O . LYS A 1 91 ? -21.986 -1.940 15.147 1.00 86.06 91 LYS A O 1
ATOM 732 N N . LYS A 1 92 ? -21.524 0.135 14.435 1.00 86.19 92 LYS A N 1
ATOM 733 C CA . LYS A 1 92 ? -20.246 -0.224 13.799 1.00 86.19 92 LYS A CA 1
ATOM 734 C C . LYS A 1 92 ? -19.141 -0.481 14.831 1.00 86.19 92 LYS A C 1
ATOM 736 O O . LYS A 1 92 ? -18.386 -1.432 14.658 1.00 86.19 92 LYS A O 1
ATOM 741 N N . ILE A 1 93 ? -19.106 0.286 15.920 1.00 86.56 93 ILE A N 1
ATOM 742 C CA . ILE A 1 93 ? -18.178 0.090 17.043 1.00 86.56 93 ILE A CA 1
ATOM 743 C C . ILE A 1 93 ? -18.507 -1.199 17.802 1.00 86.56 93 ILE A C 1
ATOM 745 O O . ILE A 1 93 ? -17.613 -1.992 18.082 1.00 86.56 93 ILE A O 1
ATOM 749 N N . GLU A 1 94 ? -19.790 -1.488 18.026 1.00 87.81 94 GLU A N 1
ATOM 750 C CA . GLU A 1 94 ? -20.203 -2.769 18.618 1.00 87.81 94 GLU A CA 1
ATOM 751 C C . GLU A 1 94 ? -19.809 -3.970 17.745 1.00 87.81 94 GLU A C 1
ATOM 753 O O . GLU A 1 94 ? -19.414 -5.023 18.251 1.00 87.81 94 GLU A O 1
ATOM 758 N N . LYS A 1 95 ? -19.929 -3.840 16.416 1.00 87.69 95 LYS A N 1
ATOM 759 C CA . LYS A 1 95 ? -19.470 -4.871 15.474 1.00 87.69 95 LYS A CA 1
ATOM 760 C C . LYS A 1 95 ? -17.952 -5.030 15.523 1.00 87.69 95 LYS A C 1
ATOM 762 O O . LYS A 1 95 ? -17.488 -6.165 15.560 1.00 87.69 95 LYS A O 1
ATOM 767 N N . LEU A 1 96 ? -17.204 -3.927 15.569 1.00 86.88 96 LEU A N 1
ATOM 768 C CA . LEU A 1 96 ? -15.748 -3.944 15.707 1.00 86.88 96 LEU A CA 1
ATOM 769 C C . LEU A 1 96 ? -15.324 -4.694 16.975 1.00 86.88 96 LEU A C 1
ATOM 771 O O . LEU A 1 96 ? -14.509 -5.608 16.898 1.00 86.88 96 LEU A O 1
ATOM 775 N N . GLU A 1 97 ? -15.923 -4.375 18.121 1.00 87.62 97 GLU A N 1
ATOM 776 C CA . GLU A 1 97 ? -15.623 -5.048 19.388 1.00 87.62 97 GLU A CA 1
ATOM 777 C C . GLU A 1 97 ? -15.922 -6.557 19.319 1.00 87.62 97 GLU A C 1
ATOM 779 O O . GLU A 1 97 ? -15.122 -7.380 19.769 1.00 87.62 97 GLU A O 1
ATOM 784 N N . LYS A 1 98 ? -17.048 -6.947 18.706 1.00 88.88 98 LYS A N 1
ATOM 785 C CA . LYS A 1 98 ? -17.408 -8.361 18.508 1.00 88.88 98 LYS A CA 1
ATOM 786 C C . LYS A 1 98 ? -16.405 -9.101 17.625 1.00 88.88 98 LYS A C 1
ATOM 788 O O . LYS A 1 98 ? -16.033 -10.221 17.967 1.00 88.88 98 LYS A O 1
ATOM 793 N N . GLU A 1 99 ? -15.968 -8.507 16.516 1.00 87.31 99 GLU A N 1
ATOM 794 C CA . GLU A 1 99 ? -14.953 -9.114 15.645 1.00 87.31 99 GLU A CA 1
ATOM 795 C C . GLU A 1 99 ? -13.593 -9.227 16.354 1.00 87.31 99 GLU A C 1
ATOM 797 O O . GLU A 1 99 ? -12.960 -10.281 16.304 1.00 87.31 99 GLU A O 1
ATOM 802 N N . LEU A 1 100 ? -13.184 -8.211 17.121 1.00 86.06 100 LEU A N 1
ATOM 803 C CA . LEU A 1 100 ? -11.960 -8.280 17.928 1.00 86.06 100 LEU A CA 1
ATOM 804 C C . LEU A 1 100 ? -12.034 -9.365 19.010 1.00 86.06 100 LEU A C 1
ATOM 806 O O . LEU A 1 100 ? -11.059 -10.083 19.228 1.00 86.06 100 LEU A O 1
ATOM 810 N N . LYS A 1 101 ? -13.192 -9.543 19.660 1.00 86.75 101 LYS A N 1
ATOM 811 C CA . LYS A 1 101 ? -13.409 -10.614 20.650 1.00 86.75 101 LYS A CA 1
ATOM 812 C C . LYS A 1 101 ? -13.329 -12.008 20.029 1.00 86.75 101 LYS A C 1
ATOM 814 O O . LYS A 1 101 ? -12.807 -12.918 20.670 1.00 86.75 101 LYS A O 1
ATOM 819 N N . LYS A 1 102 ? -13.788 -12.194 18.786 1.00 87.94 102 LYS A N 1
ATOM 820 C CA . LYS A 1 102 ? -13.595 -13.464 18.058 1.00 87.94 102 LYS A CA 1
ATOM 821 C C . LYS A 1 102 ? -12.110 -13.752 17.830 1.00 87.94 102 LYS A C 1
ATOM 823 O O . LYS A 1 102 ? -11.672 -14.878 18.041 1.00 87.94 102 LYS A O 1
ATOM 828 N N . LEU A 1 103 ? -11.339 -12.722 17.483 1.00 83.38 103 LEU A N 1
ATOM 829 C CA . LEU A 1 103 ? -9.894 -12.819 17.259 1.00 83.38 103 LEU A CA 1
ATOM 830 C C . LEU A 1 103 ? -9.066 -12.868 18.556 1.00 83.38 103 LEU A C 1
ATOM 832 O O . LEU A 1 103 ? -7.878 -13.178 18.506 1.00 83.38 103 LEU A O 1
ATOM 836 N N . GLN A 1 104 ? -9.671 -12.631 19.726 1.00 82.50 104 GLN A N 1
ATOM 837 C CA . GLN A 1 104 ? -8.970 -12.538 21.012 1.00 82.50 104 GLN A CA 1
ATOM 838 C C . GLN A 1 104 ? -8.103 -13.760 21.325 1.00 82.50 104 GLN A C 1
ATOM 840 O O . GLN A 1 104 ? -6.977 -13.605 21.796 1.00 82.50 104 GLN A O 1
ATOM 845 N N . LYS A 1 105 ? -8.611 -14.972 21.064 1.00 77.06 105 LYS A N 1
ATOM 846 C CA . LYS A 1 105 ? -7.871 -16.217 21.330 1.00 77.06 105 LYS A CA 1
ATOM 847 C C . LYS A 1 105 ? -6.695 -16.403 20.377 1.00 77.06 105 LYS A C 1
ATOM 849 O O . LYS A 1 105 ? -5.657 -16.904 20.791 1.00 77.06 105 LYS A O 1
ATOM 854 N N . GLU A 1 106 ? -6.855 -16.000 19.121 1.00 78.31 106 GLU A N 1
ATOM 855 C CA . GLU A 1 106 ? -5.839 -16.206 18.092 1.00 78.31 106 GLU A CA 1
ATOM 856 C C . GLU A 1 106 ? -4.736 -15.143 18.143 1.00 78.31 106 GLU A C 1
ATOM 858 O O . GLU A 1 106 ? -3.580 -15.454 17.864 1.00 78.31 106 GLU A O 1
ATOM 863 N N . CYS A 1 107 ? -5.084 -13.899 18.485 1.00 74.62 107 CYS A N 1
ATOM 864 C CA . CYS A 1 107 ? -4.147 -12.779 18.628 1.00 74.62 107 CYS A CA 1
ATOM 865 C C . CYS A 1 107 ? -3.632 -12.592 20.067 1.00 74.62 107 CYS A C 1
ATOM 867 O O . CYS A 1 107 ? -2.796 -11.725 20.318 1.00 74.62 107 CYS A O 1
ATOM 869 N N . ALA A 1 108 ? -4.119 -13.401 21.016 1.00 79.31 108 ALA A N 1
ATOM 870 C CA . ALA A 1 108 ? -3.756 -13.355 22.432 1.00 79.31 108 ALA A CA 1
ATOM 871 C C . ALA A 1 108 ? -3.888 -11.949 23.058 1.00 79.31 108 ALA A C 1
ATOM 873 O O . ALA A 1 108 ? -2.998 -11.488 23.780 1.00 79.31 108 ALA A O 1
ATOM 874 N N . PHE A 1 109 ? -4.999 -11.255 22.779 1.00 82.69 109 PHE A N 1
ATOM 875 C CA . PHE A 1 109 ? -5.263 -9.944 23.380 1.00 82.69 109 PHE A CA 1
ATOM 876 C C . PHE A 1 109 ? -5.540 -10.077 24.878 1.00 82.69 109 PHE A C 1
ATOM 878 O O . PHE A 1 109 ? -6.367 -10.889 25.303 1.00 82.69 109 PHE A O 1
ATOM 885 N N . LYS A 1 110 ? -4.872 -9.240 25.677 1.00 81.12 110 LYS A N 1
ATOM 886 C CA . LYS A 1 110 ? -5.033 -9.202 27.138 1.00 81.12 110 LYS A CA 1
ATOM 887 C C . LYS A 1 110 ? -6.366 -8.579 27.542 1.00 81.12 110 LYS A C 1
ATOM 889 O O . LYS A 1 110 ? -7.026 -9.082 28.445 1.00 81.12 110 LYS A O 1
ATOM 894 N N . SER A 1 111 ? -6.774 -7.518 26.854 1.00 82.56 111 SER A N 1
ATOM 895 C CA . SER A 1 111 ? -8.060 -6.853 27.055 1.00 82.56 111 SER A CA 1
ATOM 896 C C . SER A 1 111 ? -8.534 -6.197 25.761 1.00 82.56 111 SER A C 1
ATOM 898 O O . SER A 1 111 ? -7.728 -5.850 24.894 1.00 82.56 111 SER A O 1
ATOM 900 N N . ILE A 1 112 ? -9.854 -6.067 25.635 1.00 85.62 112 ILE A N 1
ATOM 901 C CA . ILE A 1 112 ? -10.543 -5.315 24.586 1.00 85.62 112 ILE A CA 1
ATOM 902 C C . ILE A 1 112 ? -11.601 -4.490 25.310 1.00 85.62 112 ILE A C 1
ATOM 904 O O . ILE A 1 112 ? -12.451 -5.056 25.999 1.00 85.62 112 ILE A O 1
ATOM 908 N N . GLU A 1 113 ? -11.531 -3.173 25.179 1.00 87.06 113 GLU A N 1
ATOM 909 C CA . GLU A 1 113 ? -12.399 -2.229 25.874 1.00 87.06 113 GLU A CA 1
ATOM 910 C C . GLU A 1 113 ? -12.932 -1.195 24.886 1.00 87.06 113 GLU A C 1
ATOM 912 O O . GLU A 1 113 ? -12.189 -0.647 24.073 1.00 87.06 113 GLU A O 1
ATOM 917 N N . MET A 1 114 ? -14.226 -0.899 24.981 1.00 85.94 114 MET A N 1
ATOM 918 C CA . MET A 1 114 ? -14.802 0.282 24.347 1.00 85.94 114 MET A CA 1
ATOM 919 C C . MET A 1 114 ? -14.682 1.446 25.322 1.00 85.94 114 MET A C 1
ATOM 921 O O . MET A 1 114 ? -15.114 1.334 26.472 1.00 85.94 114 MET A O 1
ATOM 925 N N . ARG A 1 115 ? -14.108 2.558 24.872 1.00 87.12 115 ARG A N 1
ATOM 926 C CA . ARG A 1 115 ? -13.988 3.779 25.667 1.00 87.12 115 ARG A CA 1
ATOM 927 C C . ARG A 1 115 ? -14.737 4.901 24.976 1.00 87.12 115 ARG A C 1
ATOM 929 O O . ARG A 1 115 ? -14.796 4.966 23.751 1.00 87.12 115 ARG A O 1
ATOM 936 N N . PHE A 1 116 ? -15.341 5.753 25.787 1.00 87.00 116 PHE A N 1
ATOM 937 C CA . PHE A 1 116 ? -15.999 6.956 25.316 1.00 87.00 116 PHE A CA 1
ATOM 938 C C . PHE A 1 116 ? -15.091 8.143 25.613 1.00 87.00 116 PHE A C 1
ATOM 940 O O . PHE A 1 116 ? -14.756 8.389 26.771 1.00 87.00 116 PHE A O 1
ATOM 947 N N . ASP A 1 117 ? -14.688 8.846 24.564 1.00 85.12 117 ASP A N 1
ATOM 948 C CA . ASP A 1 117 ? -13.956 10.099 24.651 1.00 85.12 117 ASP A CA 1
ATOM 949 C C . ASP A 1 117 ? -14.951 11.239 24.907 1.00 85.12 117 ASP A C 1
ATOM 951 O O . ASP A 1 117 ? -15.717 11.636 24.022 1.00 85.12 117 ASP A O 1
ATOM 955 N N . GLU A 1 118 ? -14.944 11.750 26.139 1.00 81.38 118 GLU A N 1
ATOM 956 C CA . GLU A 1 118 ? -15.813 12.843 26.583 1.00 81.38 118 GLU A CA 1
ATOM 957 C C . GLU A 1 118 ? -15.451 14.194 25.949 1.00 81.38 118 GLU A C 1
ATOM 959 O O . GLU A 1 118 ? -16.322 15.055 25.834 1.00 81.38 118 GLU A O 1
ATOM 964 N N . GLU A 1 119 ? -14.203 14.393 25.511 1.00 79.94 119 GLU A N 1
ATOM 965 C CA . GLU A 1 119 ? -13.760 15.662 24.920 1.00 79.94 119 GLU A CA 1
ATOM 966 C C . GLU A 1 119 ? -14.292 15.825 23.492 1.00 79.94 119 GLU A C 1
ATOM 968 O O . GLU A 1 119 ? -14.643 16.928 23.066 1.00 79.94 119 GLU A O 1
ATOM 973 N N . HIS A 1 120 ? -14.405 14.714 22.758 1.00 79.12 120 HIS A N 1
ATOM 974 C CA . HIS A 1 120 ? -14.799 14.716 21.348 1.00 79.12 120 HIS A CA 1
ATOM 975 C C . HIS A 1 120 ? -16.168 14.084 21.068 1.00 79.12 120 HIS A C 1
ATOM 977 O O . HIS A 1 120 ? -16.626 14.157 19.922 1.00 79.12 120 HIS A O 1
ATOM 983 N N . ASN A 1 121 ? -16.819 13.507 22.087 1.00 82.88 121 ASN A N 1
ATOM 984 C CA . ASN A 1 121 ? -18.046 12.704 21.999 1.00 82.88 121 ASN A CA 1
ATOM 985 C C . ASN A 1 121 ? -17.932 11.541 21.002 1.00 82.88 121 ASN A C 1
ATOM 987 O O . ASN A 1 121 ? -18.842 11.275 20.213 1.00 82.88 121 ASN A O 1
ATOM 991 N N . LEU A 1 122 ? -16.779 10.872 21.005 1.00 88.12 122 LEU A N 1
ATOM 992 C CA . LEU A 1 122 ? -16.483 9.771 20.095 1.00 88.12 122 LEU A CA 1
ATOM 993 C C . LEU A 1 122 ? -16.206 8.494 20.874 1.00 88.12 122 LEU A C 1
ATOM 995 O O . LEU A 1 122 ? -15.580 8.494 21.927 1.00 88.12 122 LEU A O 1
ATOM 999 N N . TRP A 1 123 ? -16.648 7.382 20.316 1.00 88.69 123 TRP A N 1
ATOM 1000 C CA . TRP A 1 123 ? -16.294 6.062 20.790 1.00 88.69 123 TRP A CA 1
ATOM 1001 C C . TRP A 1 123 ? -14.970 5.622 20.181 1.00 88.69 123 TRP A C 1
ATOM 1003 O O . TRP A 1 123 ? -14.711 5.836 18.999 1.00 88.69 123 TRP A O 1
ATOM 1013 N N . GLU A 1 124 ? -14.151 4.954 20.976 1.00 88.81 124 GLU A N 1
ATOM 1014 C CA . GLU A 1 124 ? -12.937 4.285 20.533 1.00 88.81 124 GLU A CA 1
ATOM 1015 C C . GLU A 1 124 ? -12.917 2.843 21.036 1.00 88.81 124 GLU A C 1
ATOM 1017 O O . GLU A 1 124 ? -13.531 2.500 22.051 1.00 88.81 124 GLU A O 1
ATOM 1022 N N . VAL A 1 125 ? -12.203 1.982 20.313 1.00 89.00 125 VAL A N 1
ATOM 1023 C CA . VAL A 1 125 ? -11.941 0.612 20.760 1.00 89.00 125 VAL A CA 1
ATOM 1024 C C . VAL A 1 125 ? -10.458 0.472 21.038 1.00 89.00 125 VAL A C 1
ATOM 1026 O O . VAL A 1 125 ? -9.636 0.599 20.131 1.00 89.00 125 VAL A O 1
ATOM 1029 N N . ALA A 1 126 ? -10.123 0.218 22.297 1.00 89.25 126 ALA A N 1
ATOM 1030 C CA . ALA A 1 126 ? -8.767 -0.041 22.740 1.00 89.25 126 ALA A CA 1
ATOM 1031 C C . ALA A 1 126 ? -8.571 -1.547 22.928 1.00 89.25 126 ALA A C 1
ATOM 1033 O O . ALA A 1 126 ? -9.418 -2.232 23.504 1.00 89.25 126 ALA A O 1
ATOM 1034 N N . PHE A 1 127 ? -7.444 -2.074 22.463 1.00 89.94 127 PHE A N 1
ATOM 1035 C CA . PHE A 1 127 ? -7.034 -3.440 22.758 1.00 89.94 127 PHE A CA 1
ATOM 1036 C C . PHE A 1 127 ? -5.581 -3.470 23.216 1.00 89.94 127 PHE A C 1
ATOM 1038 O O . PHE A 1 127 ? -4.744 -2.693 22.759 1.00 89.94 127 PHE A O 1
ATOM 1045 N N . VAL A 1 128 ? -5.277 -4.386 24.129 1.00 87.88 128 VAL A N 1
ATOM 1046 C CA . VAL A 1 128 ? -3.918 -4.586 24.632 1.00 87.88 128 VAL A CA 1
ATOM 1047 C C . VAL A 1 128 ? -3.361 -5.858 24.016 1.00 87.88 128 VAL A C 1
ATOM 1049 O O . VAL A 1 128 ? -3.908 -6.950 24.203 1.00 87.88 128 VAL A O 1
ATOM 1052 N N . ASN A 1 129 ? -2.263 -5.721 23.277 1.00 85.25 129 ASN A N 1
ATOM 1053 C CA . ASN A 1 129 ? -1.615 -6.858 22.636 1.00 85.25 129 ASN A CA 1
ATOM 1054 C C . ASN A 1 129 ? -0.938 -7.790 23.664 1.00 85.25 129 ASN A C 1
ATOM 1056 O O . ASN A 1 129 ? -0.818 -7.483 24.855 1.00 85.25 129 ASN A O 1
ATOM 1060 N N . SER A 1 130 ? -0.445 -8.939 23.201 1.00 82.44 130 SER A N 1
ATOM 1061 C CA . SER A 1 130 ? 0.270 -9.908 24.046 1.00 82.44 130 SER A CA 1
ATOM 1062 C C . SER A 1 130 ? 1.499 -9.304 24.750 1.00 82.44 130 SER A C 1
ATOM 1064 O O . SER A 1 130 ? 1.806 -9.657 25.892 1.00 82.44 130 SER A O 1
ATOM 1066 N N . GLN A 1 131 ? 2.151 -8.320 24.124 1.00 82.19 131 GLN A N 1
ATOM 1067 C CA . GLN A 1 131 ? 3.297 -7.589 24.671 1.00 82.19 131 GLN A CA 1
ATOM 1068 C C . GLN A 1 131 ? 2.911 -6.524 25.712 1.00 82.19 131 GLN A C 1
ATOM 1070 O O . GLN A 1 131 ? 3.788 -5.983 26.376 1.00 82.19 131 GLN A O 1
ATOM 1075 N N . GLY A 1 132 ? 1.618 -6.261 25.929 1.00 79.69 132 GLY A N 1
ATOM 1076 C CA . GLY A 1 132 ? 1.147 -5.235 26.864 1.00 79.69 132 GLY A CA 1
ATOM 1077 C C . GLY A 1 132 ? 1.109 -3.814 26.295 1.00 79.69 132 GLY A C 1
ATOM 1078 O O . GLY A 1 132 ? 0.842 -2.888 27.051 1.00 79.69 132 GLY A O 1
ATOM 1079 N N . ALA A 1 133 ? 1.352 -3.629 24.995 1.00 84.75 133 ALA A N 1
ATOM 1080 C CA . ALA A 1 133 ? 1.143 -2.350 24.329 1.00 84.75 133 ALA A CA 1
ATOM 1081 C C . ALA A 1 133 ? -0.348 -2.154 24.024 1.00 84.75 133 ALA A C 1
ATOM 1083 O O . ALA A 1 133 ? -1.004 -3.043 23.470 1.00 84.75 133 ALA A O 1
ATOM 1084 N N . GLU A 1 134 ? -0.864 -0.987 24.396 1.00 87.38 134 GLU A N 1
ATOM 1085 C CA . GLU A 1 134 ? -2.231 -0.566 24.110 1.00 87.38 134 GLU A CA 1
ATOM 1086 C C . GLU A 1 134 ? -2.305 0.056 22.714 1.00 87.38 134 GLU A C 1
ATOM 1088 O O . GLU A 1 134 ? -1.531 0.954 22.382 1.00 87.38 134 GLU A O 1
ATOM 1093 N N . HIS A 1 135 ? -3.258 -0.413 21.913 1.00 87.75 135 HIS A N 1
ATOM 1094 C CA . HIS A 1 135 ? -3.563 0.104 20.584 1.00 87.75 135 HIS A CA 1
ATOM 1095 C C . HIS A 1 135 ? -5.001 0.595 20.556 1.00 87.75 135 HIS A C 1
ATOM 1097 O O . HIS A 1 135 ? -5.893 -0.066 21.090 1.00 87.75 135 HIS A O 1
ATOM 1103 N N . ARG A 1 136 ? -5.232 1.750 19.929 1.00 89.31 136 ARG A N 1
ATOM 1104 C CA . ARG A 1 136 ? -6.549 2.393 19.872 1.00 89.31 136 ARG A CA 1
ATOM 1105 C C . ARG A 1 136 ? -7.022 2.521 18.435 1.00 89.31 136 ARG A C 1
ATOM 1107 O O . ARG A 1 136 ? -6.281 2.963 17.560 1.00 89.31 136 ARG A O 1
ATOM 1114 N N . ILE A 1 137 ? -8.274 2.148 18.212 1.00 90.06 137 ILE A N 1
ATOM 1115 C CA . ILE A 1 137 ? -8.994 2.340 16.958 1.00 90.06 137 ILE A CA 1
ATOM 1116 C C . ILE A 1 137 ? -10.002 3.459 17.209 1.00 90.06 137 ILE A C 1
ATOM 1118 O O . ILE A 1 137 ? -11.056 3.241 17.809 1.00 90.06 137 ILE A O 1
ATOM 1122 N N . ASN A 1 138 ? -9.646 4.664 16.777 1.00 89.44 138 ASN A N 1
ATOM 1123 C CA . ASN A 1 138 ? -10.397 5.896 16.995 1.00 89.44 138 ASN A CA 1
ATOM 1124 C C . ASN A 1 138 ? -10.546 6.691 15.681 1.00 89.44 138 ASN A C 1
ATOM 1126 O O . ASN A 1 138 ? -10.063 6.286 14.616 1.00 89.44 138 ASN A O 1
ATOM 1130 N N . TRP A 1 139 ? -11.204 7.852 15.754 1.00 88.88 139 TRP A N 1
ATOM 1131 C CA . TRP A 1 139 ? -11.350 8.733 14.594 1.00 88.88 139 TRP A CA 1
ATOM 1132 C C . TRP A 1 139 ? -10.011 9.262 14.070 1.00 88.88 139 TRP A C 1
ATOM 1134 O O . TRP A 1 139 ? -9.885 9.469 12.867 1.00 88.88 139 TRP A O 1
ATOM 1144 N N . GLU A 1 140 ? -9.002 9.443 14.923 1.00 88.00 140 GLU A N 1
ATOM 1145 C CA . GLU A 1 140 ? -7.670 9.871 14.487 1.00 88.00 140 GLU A CA 1
ATOM 1146 C C . GLU A 1 140 ? -7.102 8.888 13.459 1.00 88.00 140 GLU A C 1
ATOM 1148 O O . GLU A 1 140 ? -6.791 9.297 12.339 1.00 88.00 140 GLU A O 1
ATOM 1153 N N . LEU A 1 141 ? -7.101 7.587 13.772 1.00 87.81 141 LEU A N 1
ATOM 1154 C CA . LEU A 1 141 ? -6.691 6.530 12.847 1.00 87.81 141 LEU A CA 1
ATOM 1155 C C . LEU A 1 141 ? -7.541 6.526 11.567 1.00 87.81 141 LEU A C 1
ATOM 1157 O O . LEU A 1 141 ? -6.991 6.507 10.466 1.00 87.81 141 LEU A O 1
ATOM 1161 N N . ALA A 1 142 ? -8.869 6.594 11.696 1.00 88.62 142 ALA A N 1
ATOM 1162 C CA . ALA A 1 142 ? -9.784 6.581 10.551 1.00 88.62 142 ALA A CA 1
ATOM 1163 C C . ALA A 1 142 ? -9.665 7.826 9.651 1.00 88.62 142 ALA A C 1
ATOM 1165 O O . ALA A 1 142 ? -9.947 7.788 8.449 1.00 88.62 142 ALA A O 1
ATOM 1166 N N . SER A 1 143 ? -9.236 8.951 10.225 1.00 89.50 143 SER A N 1
ATOM 1167 C CA . SER A 1 143 ? -9.050 10.212 9.514 1.00 89.50 143 SER A CA 1
ATOM 1168 C C . SER A 1 143 ? -7.752 10.266 8.708 1.00 89.50 143 SER A C 1
ATOM 1170 O O . SER A 1 143 ? -7.652 11.097 7.800 1.00 89.50 143 SER A O 1
ATOM 1172 N N . THR A 1 144 ? -6.796 9.373 8.991 1.00 90.06 144 THR A N 1
ATOM 1173 C CA . THR A 1 144 ? -5.508 9.333 8.292 1.00 90.06 144 THR A CA 1
ATOM 1174 C C . THR A 1 144 ? -5.678 9.098 6.784 1.00 90.06 144 THR A C 1
ATOM 1176 O O . THR A 1 144 ? -6.569 8.347 6.359 1.00 90.06 144 THR A O 1
ATOM 1179 N N . PRO A 1 145 ? -4.826 9.709 5.936 1.00 89.88 145 PRO A N 1
ATOM 1180 C CA . PRO A 1 145 ? -4.850 9.466 4.497 1.00 89.88 145 PRO A CA 1
ATOM 1181 C C . PRO A 1 145 ? -4.680 7.985 4.147 1.00 89.88 145 PRO A C 1
ATOM 1183 O O . PRO A 1 145 ? -5.362 7.492 3.250 1.00 89.88 145 PRO A O 1
ATOM 1186 N N . GLU A 1 146 ? -3.822 7.260 4.869 1.00 90.25 146 GLU A N 1
ATOM 1187 C CA . GLU A 1 146 ? -3.542 5.844 4.621 1.00 90.25 146 GLU A CA 1
ATOM 1188 C C . GLU A 1 146 ? -4.792 4.987 4.825 1.00 90.25 146 GLU A C 1
ATOM 1190 O O . GLU A 1 146 ? -5.133 4.182 3.957 1.00 90.25 146 GLU A O 1
ATOM 1195 N N . TYR A 1 147 ? -5.515 5.204 5.928 1.00 90.06 147 TYR A N 1
ATOM 1196 C CA . TYR A 1 147 ? -6.740 4.470 6.231 1.00 90.06 147 TYR A CA 1
ATOM 1197 C C . TYR A 1 147 ? -7.849 4.750 5.210 1.00 90.06 147 TYR A C 1
ATOM 1199 O O . TYR A 1 147 ? -8.540 3.836 4.741 1.00 90.06 147 TYR A O 1
ATOM 1207 N N . ARG A 1 148 ? -8.005 6.018 4.810 1.00 90.75 148 ARG A N 1
ATOM 1208 C CA . ARG A 1 148 ? -8.995 6.415 3.798 1.00 90.75 148 ARG A CA 1
ATOM 1209 C C . ARG A 1 148 ? -8.692 5.802 2.437 1.00 90.75 148 ARG A C 1
ATOM 1211 O O . ARG A 1 148 ? -9.609 5.311 1.778 1.00 90.75 148 ARG A O 1
ATOM 1218 N N . GLN A 1 149 ? -7.425 5.800 2.024 1.00 91.25 149 GLN A N 1
ATOM 1219 C CA . GLN A 1 149 ? -7.010 5.161 0.776 1.00 91.25 149 GLN A CA 1
ATOM 1220 C C . GLN A 1 149 ? -7.203 3.645 0.841 1.00 91.25 149 GLN A C 1
ATOM 1222 O O . GLN A 1 149 ? -7.803 3.088 -0.073 1.00 91.25 149 GLN A O 1
ATOM 1227 N N . MET A 1 150 ? -6.813 2.989 1.940 1.00 92.06 150 MET A N 1
ATOM 1228 C CA . MET A 1 150 ? -7.056 1.557 2.160 1.00 92.06 150 MET A CA 1
ATOM 1229 C C . MET A 1 150 ? -8.540 1.204 1.987 1.00 92.06 150 MET A C 1
ATOM 1231 O O . MET A 1 150 ? -8.881 0.321 1.203 1.00 92.06 150 MET A O 1
ATOM 1235 N N . THR A 1 151 ? -9.431 1.940 2.656 1.00 90.19 151 THR A N 1
ATOM 1236 C CA . THR A 1 151 ? -10.884 1.706 2.595 1.00 90.19 151 THR A CA 1
ATOM 1237 C C . THR A 1 151 ? -11.449 1.980 1.198 1.00 90.19 151 THR A C 1
ATOM 1239 O O . THR A 1 151 ? -12.275 1.222 0.694 1.00 90.19 151 THR A O 1
ATOM 1242 N N . SER A 1 152 ? -10.982 3.041 0.533 1.00 91.69 152 SER A N 1
ATOM 1243 C CA . SER A 1 152 ? -11.382 3.377 -0.840 1.00 91.69 152 SER A CA 1
ATOM 1244 C C . SER A 1 152 ? -10.984 2.289 -1.842 1.00 91.69 152 SER A C 1
ATOM 1246 O O . SER A 1 152 ? -11.787 1.907 -2.694 1.00 91.69 152 SER A O 1
ATOM 1248 N N . LYS A 1 153 ? -9.762 1.754 -1.726 1.00 91.75 153 LYS A N 1
ATOM 1249 C CA . LYS A 1 153 ? -9.279 0.658 -2.575 1.00 91.75 153 LYS A CA 1
ATOM 1250 C C . LYS A 1 153 ? -10.027 -0.635 -2.279 1.00 91.75 153 LYS A C 1
ATOM 1252 O O . LYS A 1 153 ? -10.433 -1.298 -3.225 1.00 91.75 153 LYS A O 1
ATOM 1257 N N . PHE A 1 154 ? -10.297 -0.933 -1.005 1.00 90.00 154 PHE A N 1
ATOM 1258 C CA . PHE A 1 154 ? -11.094 -2.093 -0.606 1.00 90.00 154 PHE A CA 1
ATOM 1259 C C . PHE A 1 154 ? -12.487 -2.084 -1.249 1.00 90.00 154 PHE A C 1
ATOM 1261 O O . PHE A 1 154 ? -12.869 -3.068 -1.869 1.00 90.00 154 PHE A O 1
ATOM 1268 N N . LYS A 1 155 ? -13.201 -0.951 -1.230 1.00 89.88 155 LYS A N 1
ATOM 1269 C CA . LYS A 1 155 ? -14.522 -0.814 -1.878 1.00 89.88 155 LYS A CA 1
ATOM 1270 C C . LYS A 1 155 ? -14.516 -1.105 -3.382 1.00 89.88 155 LYS A C 1
ATOM 1272 O O . LYS A 1 155 ? -15.528 -1.527 -3.927 1.00 89.88 155 LYS A O 1
ATOM 1277 N N . GLN A 1 156 ? -13.394 -0.874 -4.066 1.00 87.88 156 GLN A N 1
ATOM 1278 C CA . GLN A 1 156 ? -13.264 -1.166 -5.500 1.00 87.88 156 GLN A CA 1
ATOM 1279 C C . GLN A 1 156 ? -13.063 -2.659 -5.782 1.00 87.88 156 GLN A C 1
ATOM 1281 O O . GLN A 1 156 ? -13.349 -3.110 -6.889 1.00 87.88 156 GLN A O 1
ATOM 1286 N N . ILE A 1 157 ? -12.551 -3.410 -4.804 1.00 87.56 157 ILE A N 1
ATOM 1287 C CA . ILE A 1 157 ? -12.213 -4.830 -4.949 1.00 87.56 157 ILE A CA 1
ATOM 1288 C C . ILE A 1 157 ? -13.145 -5.754 -4.171 1.00 87.56 157 ILE A C 1
ATOM 1290 O O . ILE A 1 157 ? -13.133 -6.943 -4.452 1.00 87.56 157 ILE A O 1
ATOM 1294 N N . GLU A 1 158 ? -13.953 -5.241 -3.240 1.00 82.44 158 GLU A N 1
ATOM 1295 C CA . GLU A 1 158 ? -14.805 -6.019 -2.330 1.00 82.44 158 GLU A CA 1
ATOM 1296 C C . GLU A 1 158 ? -15.663 -7.053 -3.068 1.00 82.44 158 GLU A C 1
ATOM 1298 O O . GLU A 1 158 ? -15.660 -8.221 -2.693 1.00 82.44 158 GLU A O 1
ATOM 1303 N N . ALA A 1 159 ? -16.290 -6.661 -4.182 1.00 81.06 159 ALA A N 1
ATOM 1304 C CA . ALA A 1 159 ? -17.107 -7.552 -5.012 1.00 81.06 159 ALA A CA 1
ATOM 1305 C C . ALA A 1 159 ? -16.323 -8.722 -5.635 1.00 81.06 159 ALA A C 1
ATOM 1307 O O . ALA A 1 159 ? -16.910 -9.723 -6.024 1.00 81.06 159 ALA A O 1
ATOM 1308 N N . ASN A 1 160 ? -15.002 -8.589 -5.746 1.00 78.69 160 ASN A N 1
ATOM 1309 C CA . ASN A 1 160 ? -14.100 -9.580 -6.324 1.00 78.69 160 ASN A CA 1
ATOM 1310 C C . ASN A 1 160 ? -13.258 -10.291 -5.251 1.00 78.69 160 ASN A C 1
ATOM 1312 O O . ASN A 1 160 ? -12.365 -11.058 -5.593 1.00 78.69 160 ASN A O 1
ATOM 1316 N N . MET A 1 161 ? -13.491 -10.012 -3.964 1.00 75.06 161 MET A N 1
ATOM 1317 C CA . MET A 1 161 ? -12.703 -10.518 -2.833 1.00 75.06 161 MET A CA 1
ATOM 1318 C C . MET A 1 161 ? -13.389 -11.696 -2.127 1.00 75.06 161 MET A C 1
ATOM 1320 O O . MET A 1 161 ? -13.248 -11.867 -0.915 1.00 75.06 161 MET A O 1
ATOM 1324 N N . GLU A 1 162 ? -14.130 -12.510 -2.879 1.00 74.38 162 GLU A N 1
ATOM 1325 C CA . GLU A 1 162 ? -14.840 -13.681 -2.363 1.00 74.38 162 GLU A CA 1
ATOM 1326 C C . GLU A 1 162 ? -14.012 -14.959 -2.577 1.00 74.38 162 GLU A C 1
ATOM 1328 O O . GLU A 1 162 ? -13.937 -15.459 -3.705 1.00 74.38 162 GLU A O 1
ATOM 1333 N N . PRO A 1 163 ? -13.378 -15.511 -1.523 1.00 73.06 163 PRO A N 1
ATOM 1334 C CA . PRO A 1 163 ? -12.748 -16.821 -1.617 1.00 73.06 163 PRO A CA 1
ATOM 1335 C C . PRO A 1 163 ? -13.816 -17.914 -1.827 1.00 73.06 163 PRO A C 1
ATOM 1337 O O . PRO A 1 163 ? -14.958 -17.737 -1.398 1.00 73.06 163 PRO A O 1
ATOM 1340 N N . PRO A 1 164 ? -13.471 -19.065 -2.428 1.00 76.06 164 PRO A N 1
ATOM 1341 C CA . PRO A 1 164 ? -12.137 -19.474 -2.875 1.00 76.06 164 PRO A CA 1
ATOM 1342 C C . PRO A 1 164 ? -11.743 -18.882 -4.237 1.00 76.06 164 PRO A C 1
ATOM 1344 O O . PRO A 1 164 ? -12.572 -18.759 -5.137 1.00 76.06 164 PRO A O 1
ATOM 1347 N N . PHE A 1 165 ? -10.454 -18.563 -4.400 1.00 78.62 165 PHE A N 1
ATOM 1348 C CA . PHE A 1 165 ? -9.889 -18.170 -5.692 1.00 78.62 165 PHE A CA 1
ATOM 1349 C C . PHE A 1 165 ? -9.333 -19.398 -6.403 1.00 78.62 165 PHE A C 1
ATOM 1351 O O . PHE A 1 165 ? -8.318 -19.948 -5.975 1.00 78.62 165 PHE A O 1
ATOM 1358 N N . VAL A 1 166 ? -9.970 -19.816 -7.492 1.00 78.44 166 VAL A N 1
ATOM 1359 C CA . VAL A 1 166 ? -9.491 -20.922 -8.329 1.00 78.44 166 VAL A CA 1
ATOM 1360 C C . VAL A 1 166 ? -8.769 -20.338 -9.531 1.00 78.44 166 VAL A C 1
ATOM 1362 O O . VAL A 1 166 ? -9.347 -19.559 -10.291 1.00 78.44 166 VAL A O 1
ATOM 1365 N N . ILE A 1 167 ? -7.496 -20.687 -9.695 1.00 80.31 167 ILE A N 1
ATOM 1366 C CA . ILE A 1 167 ? -6.661 -20.159 -10.773 1.00 80.31 167 ILE A CA 1
ATOM 1367 C C . ILE A 1 167 ? -6.516 -21.220 -11.861 1.00 80.31 167 ILE A C 1
ATOM 1369 O O . ILE A 1 167 ? -5.971 -22.296 -11.620 1.00 80.31 167 ILE A O 1
ATOM 1373 N N . GLU A 1 168 ? -6.977 -20.893 -13.065 1.00 79.06 168 GLU A N 1
ATOM 1374 C CA . GLU A 1 168 ? -6.858 -21.710 -14.271 1.00 79.06 168 GLU A CA 1
ATOM 1375 C C . GLU A 1 168 ? -5.838 -21.044 -15.209 1.00 79.06 168 GLU A C 1
ATOM 1377 O O . GLU A 1 168 ? -6.007 -19.895 -15.626 1.00 79.06 168 GLU A O 1
ATOM 1382 N N . ALA A 1 169 ? -4.754 -21.749 -15.542 1.00 75.31 169 ALA A N 1
ATOM 1383 C CA . ALA A 1 169 ? -3.795 -21.268 -16.532 1.00 75.31 169 ALA A CA 1
ATOM 1384 C C . ALA A 1 169 ? -4.336 -21.535 -17.941 1.00 75.31 169 ALA A C 1
ATOM 1386 O O . ALA A 1 169 ? -4.619 -22.679 -18.302 1.00 75.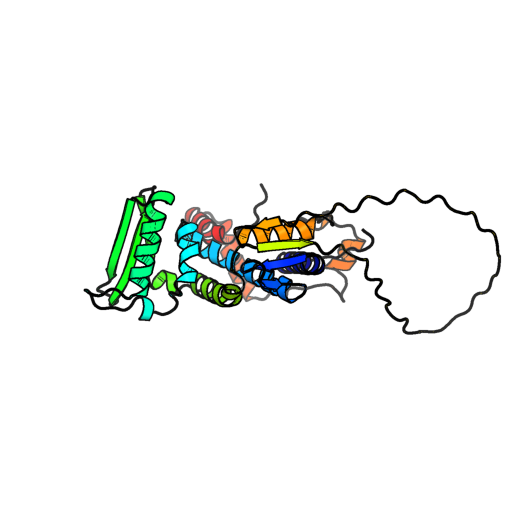31 169 ALA A O 1
ATOM 1387 N N . ILE A 1 170 ? -4.444 -20.492 -18.763 1.00 71.31 170 ILE A N 1
ATOM 1388 C CA . ILE A 1 170 ? -4.695 -20.675 -20.190 1.00 71.31 170 ILE A CA 1
ATOM 1389 C C . ILE A 1 170 ? -3.371 -21.135 -20.797 1.00 71.31 170 ILE A C 1
ATOM 1391 O O . ILE A 1 170 ? -2.361 -20.432 -20.717 1.00 71.31 170 ILE A O 1
ATOM 1395 N N . ALA A 1 171 ? -3.357 -22.315 -21.420 1.00 53.31 171 ALA A N 1
ATOM 1396 C CA . ALA A 1 171 ? -2.227 -22.716 -22.245 1.00 53.31 171 ALA A CA 1
ATOM 1397 C C . ALA A 1 171 ? -2.011 -21.622 -23.297 1.00 53.31 171 ALA A C 1
ATOM 1399 O O . ALA A 1 171 ? -2.887 -21.406 -24.133 1.00 53.31 171 ALA A O 1
ATOM 1400 N N . LYS A 1 172 ? -0.874 -20.914 -23.233 1.00 48.44 172 LYS A N 1
ATOM 1401 C CA . LYS A 1 172 ? -0.473 -19.906 -24.223 1.00 48.44 172 LYS A CA 1
ATOM 1402 C C . LYS A 1 172 ? -0.429 -20.569 -25.606 1.00 48.44 172 LYS A C 1
ATOM 1404 O O . LYS A 1 172 ? 0.614 -21.055 -26.039 1.00 48.44 172 LYS A O 1
ATOM 1409 N N . THR A 1 173 ? -1.552 -20.616 -26.315 1.00 30.06 173 THR A N 1
ATOM 1410 C CA . THR A 1 173 ? -1.557 -20.839 -27.755 1.00 30.06 173 THR A CA 1
ATOM 1411 C C . THR A 1 173 ? -0.936 -19.591 -28.339 1.00 30.06 173 THR A C 1
ATOM 1413 O O . THR A 1 173 ? -1.512 -18.513 -28.219 1.00 30.06 173 THR A O 1
ATOM 1416 N N . ALA A 1 174 ? 0.277 -19.727 -28.872 1.00 32.53 174 ALA A N 1
ATOM 1417 C CA . ALA A 1 174 ? 1.005 -18.649 -29.516 1.00 32.53 174 ALA A CA 1
ATOM 1418 C C . ALA A 1 174 ? 0.074 -17.907 -30.485 1.00 32.53 174 ALA A C 1
ATOM 1420 O O . ALA A 1 174 ? -0.262 -18.421 -31.551 1.00 32.53 174 ALA A O 1
ATOM 1421 N N . SER A 1 175 ? -0.377 -16.717 -30.093 1.00 28.88 175 SER A N 1
ATOM 1422 C CA . SER A 1 175 ? -1.057 -15.802 -30.991 1.00 28.88 175 SER A CA 1
ATOM 1423 C C . SER A 1 175 ? 0.011 -15.238 -31.918 1.00 28.88 175 SER A C 1
ATOM 1425 O O . SER A 1 175 ? 0.761 -14.335 -31.550 1.00 28.88 175 SER A O 1
ATOM 1427 N N . THR A 1 176 ? 0.122 -15.821 -33.106 1.00 27.52 176 THR A N 1
ATOM 1428 C CA . THR A 1 176 ? 0.725 -15.178 -34.271 1.00 27.52 176 THR A CA 1
ATOM 1429 C C . THR A 1 176 ? -0.093 -13.923 -34.562 1.00 27.52 176 THR A C 1
ATOM 1431 O O . THR A 1 176 ? -1.151 -13.992 -35.182 1.00 27.52 176 THR A O 1
ATOM 1434 N N . THR A 1 177 ? 0.350 -12.779 -34.053 1.00 26.81 177 THR A N 1
ATOM 1435 C CA . THR A 1 177 ? -0.098 -11.481 -34.547 1.00 26.81 177 THR A CA 1
ATOM 1436 C C . THR A 1 177 ? 0.573 -11.269 -35.900 1.00 26.81 177 THR A C 1
ATOM 1438 O O . THR A 1 177 ? 1.789 -11.107 -35.977 1.00 26.81 177 THR A O 1
ATOM 1441 N N . ASN A 1 178 ? -0.230 -11.346 -36.963 1.00 30.03 178 ASN A N 1
ATOM 1442 C CA . ASN A 1 178 ? 0.050 -10.671 -38.224 1.00 30.03 178 ASN A CA 1
ATOM 1443 C C . ASN A 1 178 ? 0.086 -9.169 -37.919 1.00 30.03 178 ASN A C 1
ATOM 1445 O O . ASN A 1 178 ? -0.976 -8.579 -37.726 1.00 30.03 178 ASN A O 1
ATOM 1449 N N . ASP A 1 179 ? 1.275 -8.575 -37.852 1.00 28.36 179 ASP A N 1
ATOM 1450 C CA . ASP A 1 179 ? 1.406 -7.151 -38.150 1.00 28.36 179 ASP A CA 1
ATOM 1451 C C . ASP A 1 179 ? 1.489 -7.028 -39.669 1.00 28.36 179 ASP A C 1
ATOM 1453 O O . ASP A 1 179 ? 2.276 -7.719 -40.319 1.00 28.36 179 ASP A O 1
ATOM 1457 N N . GLY A 1 180 ? 0.581 -6.225 -40.218 1.00 26.36 180 GLY A N 1
ATOM 1458 C CA . GLY A 1 180 ? 0.539 -5.894 -41.630 1.00 26.36 180 GLY A CA 1
ATOM 1459 C C . GLY A 1 180 ? 1.736 -5.033 -42.006 1.00 26.36 180 GLY A C 1
ATOM 1460 O O . GLY A 1 180 ? 2.051 -4.066 -41.316 1.00 26.36 180 GLY A O 1
ATOM 1461 N N . ASP A 1 181 ? 2.367 -5.410 -43.113 1.00 26.94 181 ASP A N 1
ATOM 1462 C CA . ASP A 1 181 ? 3.258 -4.558 -43.886 1.00 26.94 181 ASP A CA 1
ATOM 1463 C C . ASP A 1 181 ? 2.517 -3.269 -44.281 1.00 26.94 181 ASP A C 1
ATOM 1465 O O . ASP A 1 181 ? 1.518 -3.314 -45.002 1.00 26.94 181 ASP A O 1
ATOM 1469 N N . GLU A 1 182 ? 3.019 -2.118 -43.831 1.00 26.08 182 GLU A N 1
ATOM 1470 C CA . GLU A 1 182 ? 2.914 -0.880 -44.600 1.00 26.08 182 GLU A CA 1
ATOM 1471 C C . GLU A 1 182 ? 4.190 -0.748 -45.434 1.00 26.08 182 GLU A C 1
ATOM 1473 O O . GLU A 1 182 ? 5.308 -0.678 -44.919 1.00 26.08 182 GLU A O 1
ATOM 1478 N N . GLU A 1 183 ? 3.981 -0.773 -46.746 1.00 26.00 183 GLU A N 1
ATOM 1479 C CA . GLU A 1 183 ? 4.967 -0.599 -47.798 1.00 26.00 183 GLU A CA 1
ATOM 1480 C C . GLU A 1 183 ? 5.725 0.730 -47.660 1.00 26.00 183 GLU A C 1
ATOM 1482 O O . GLU A 1 183 ? 5.122 1.802 -47.612 1.00 26.00 183 GLU A O 1
ATOM 1487 N N . VAL A 1 184 ? 7.056 0.672 -47.755 1.00 28.78 184 VAL A N 1
ATOM 1488 C CA . VAL A 1 184 ? 7.827 1.706 -48.454 1.00 28.78 184 VAL A CA 1
ATOM 1489 C C . VAL A 1 184 ? 8.810 1.011 -49.395 1.00 28.78 184 VAL A C 1
ATOM 1491 O O . VAL A 1 184 ? 9.817 0.439 -48.985 1.00 28.78 184 VAL A O 1
ATOM 1494 N N . SER A 1 185 ? 8.442 1.049 -50.673 1.00 23.14 185 SER A N 1
ATOM 1495 C CA . SER A 1 185 ? 9.270 0.823 -51.860 1.00 23.14 185 SER A CA 1
ATOM 1496 C C . SER A 1 185 ? 10.495 1.747 -51.867 1.00 23.14 185 SER A C 1
ATOM 1498 O O . SER A 1 185 ? 10.326 2.948 -51.675 1.00 23.14 185 SER A O 1
ATOM 1500 N N . ASP A 1 186 ? 11.707 1.230 -52.100 1.00 25.30 186 ASP A N 1
ATOM 1501 C CA . ASP A 1 186 ? 12.365 1.221 -53.428 1.00 25.30 186 ASP A CA 1
ATOM 1502 C C . ASP A 1 186 ? 13.842 0.760 -53.339 1.00 25.30 186 ASP A C 1
ATOM 1504 O O . ASP A 1 186 ? 14.515 1.032 -52.343 1.00 25.30 186 ASP A O 1
ATOM 1508 N N . GLY A 1 187 ? 14.367 0.145 -54.412 1.00 24.53 187 GLY A N 1
ATOM 1509 C CA . GLY A 1 187 ? 15.818 0.118 -54.690 1.00 24.53 187 GLY A CA 1
ATOM 1510 C C . GLY A 1 187 ? 16.526 -1.241 -54.834 1.00 24.53 187 GLY A C 1
ATOM 1511 O O . GLY A 1 187 ? 17.276 -1.642 -53.953 1.00 24.53 187 GLY A O 1
ATOM 1512 N N . GLU A 1 188 ? 16.285 -1.891 -55.975 1.00 23.50 188 GLU A N 1
ATOM 1513 C CA . GLU A 1 188 ? 17.124 -2.779 -56.816 1.00 23.50 188 GLU A CA 1
ATOM 1514 C C . GLU A 1 188 ? 18.448 -3.412 -56.305 1.00 23.50 188 GLU A C 1
ATOM 1516 O O . GLU A 1 188 ? 19.366 -2.748 -55.826 1.00 23.50 188 GLU A O 1
ATOM 1521 N N . GLY A 1 189 ? 18.598 -4.713 -56.607 1.00 26.62 189 GLY A N 1
ATOM 1522 C CA . GLY A 1 189 ? 19.865 -5.455 -56.635 1.00 26.62 189 GLY A CA 1
ATOM 1523 C C . GLY A 1 189 ? 19.657 -6.955 -56.899 1.00 26.62 189 GLY A C 1
ATOM 1524 O O . GLY A 1 189 ? 19.301 -7.698 -55.988 1.00 26.62 189 GLY A O 1
ATOM 1525 N N . GLU A 1 190 ? 19.842 -7.378 -58.152 1.00 23.62 190 GLU A N 1
ATOM 1526 C CA . GLU A 1 190 ? 19.797 -8.768 -58.640 1.00 23.62 190 GLU A CA 1
ATOM 1527 C C . GLU A 1 190 ? 20.876 -9.663 -57.992 1.00 23.62 190 GLU A C 1
ATOM 1529 O O . GLU A 1 190 ? 22.009 -9.228 -57.823 1.00 23.62 190 GLU A O 1
ATOM 1534 N N . ASP A 1 191 ? 20.544 -10.919 -57.662 1.00 26.33 191 ASP A N 1
ATOM 1535 C CA . ASP A 1 191 ? 21.169 -12.099 -58.288 1.00 26.33 191 ASP A CA 1
ATOM 1536 C C . ASP A 1 191 ? 20.555 -13.424 -57.789 1.00 26.33 191 ASP A C 1
ATOM 1538 O O . ASP A 1 191 ? 20.234 -13.622 -56.614 1.00 26.33 191 ASP A O 1
ATOM 1542 N N . VAL A 1 192 ? 20.369 -14.338 -58.739 1.00 26.03 192 VAL A N 1
ATOM 1543 C CA . VAL A 1 192 ? 19.743 -15.658 -58.609 1.00 26.03 192 VAL A CA 1
ATOM 1544 C C . VAL A 1 192 ? 20.815 -16.715 -58.350 1.00 26.03 192 VAL A C 1
ATOM 1546 O O . VAL A 1 192 ? 21.716 -16.858 -59.164 1.00 26.03 192 VAL A O 1
ATOM 1549 N N . GLU A 1 193 ? 20.646 -17.569 -57.333 1.00 26.53 193 GLU A N 1
ATOM 1550 C CA . GLU A 1 193 ? 21.077 -18.972 -57.446 1.00 26.53 193 GLU A CA 1
ATOM 1551 C C . GLU A 1 193 ? 20.325 -19.915 -56.488 1.00 26.53 193 GLU A C 1
ATOM 1553 O O . GLU A 1 193 ? 20.188 -19.692 -55.285 1.00 26.53 193 GLU A O 1
ATOM 1558 N N . THR A 1 194 ? 19.791 -20.992 -57.064 1.00 21.73 194 THR A N 1
ATOM 1559 C CA . THR A 1 194 ? 18.929 -22.000 -56.435 1.00 21.73 194 THR A CA 1
ATOM 1560 C C . THR A 1 194 ? 19.660 -23.307 -56.104 1.00 21.73 194 THR A C 1
ATOM 1562 O O . THR A 1 194 ? 20.374 -23.838 -56.947 1.00 21.73 194 THR A O 1
ATOM 1565 N N . ALA A 1 195 ? 19.240 -23.903 -54.971 1.00 27.42 195 ALA A N 1
ATOM 1566 C CA . ALA A 1 195 ? 19.136 -25.343 -54.629 1.00 27.42 195 ALA A CA 1
ATOM 1567 C C . ALA A 1 195 ? 20.246 -25.992 -53.752 1.00 27.42 195 ALA A C 1
ATOM 1569 O O . ALA A 1 195 ? 21.384 -25.541 -53.782 1.00 27.42 195 ALA A O 1
ATOM 1570 N N . PRO A 1 196 ? 19.975 -27.111 -53.018 1.00 30.78 196 PRO A N 1
ATOM 1571 C CA . PRO A 1 196 ? 18.697 -27.771 -52.703 1.00 30.78 196 PRO A CA 1
ATOM 1572 C C . PRO A 1 196 ? 18.435 -28.052 -51.198 1.00 30.78 196 PRO A C 1
ATOM 1574 O O . PRO A 1 196 ? 19.307 -28.050 -50.332 1.00 30.78 196 PRO A O 1
ATOM 1577 N N . LYS A 1 197 ? 17.165 -28.384 -50.927 1.00 26.14 197 LYS A N 1
ATOM 1578 C CA . LYS A 1 197 ? 16.562 -28.839 -49.662 1.00 26.14 197 LYS A CA 1
ATOM 1579 C C . LYS A 1 197 ? 17.242 -30.085 -49.065 1.00 26.14 197 LYS A C 1
ATOM 1581 O O . LYS A 1 197 ? 17.413 -31.087 -49.757 1.00 26.14 197 LYS A O 1
ATOM 1586 N N . LYS A 1 198 ? 17.452 -30.094 -47.740 1.00 25.78 198 LYS A N 1
ATOM 1587 C CA . LYS A 1 198 ? 17.599 -31.320 -46.930 1.00 25.78 198 LYS A CA 1
ATOM 1588 C C . LYS A 1 198 ? 16.548 -31.357 -45.822 1.00 25.78 198 LYS A C 1
ATOM 1590 O O . LYS A 1 198 ? 16.370 -30.402 -45.074 1.00 25.78 198 LYS A O 1
ATOM 1595 N N . ALA A 1 199 ? 15.831 -32.473 -45.781 1.00 25.69 199 ALA A N 1
ATOM 1596 C CA . ALA A 1 199 ? 14.693 -32.733 -44.922 1.00 25.69 199 ALA A CA 1
ATOM 1597 C C . ALA A 1 199 ? 15.085 -33.057 -43.466 1.00 25.69 199 ALA A C 1
ATOM 1599 O O . ALA A 1 199 ? 16.046 -33.776 -43.211 1.00 25.69 199 ALA A O 1
ATOM 1600 N N . ALA A 1 200 ? 14.257 -32.540 -42.556 1.00 26.98 200 ALA A N 1
ATOM 1601 C CA . ALA A 1 200 ? 13.766 -33.127 -41.308 1.00 26.98 200 ALA A CA 1
ATOM 1602 C C . ALA A 1 200 ? 14.731 -33.898 -40.380 1.00 26.98 200 ALA A C 1
ATOM 1604 O O . ALA A 1 200 ? 15.036 -35.072 -40.580 1.00 26.98 200 ALA A O 1
ATOM 1605 N N . LYS A 1 201 ? 14.976 -33.305 -39.205 1.00 24.09 201 LYS A N 1
ATOM 1606 C CA . LYS A 1 201 ? 14.933 -34.035 -37.928 1.00 24.09 201 LYS A CA 1
ATOM 1607 C C . LYS A 1 201 ? 14.188 -33.183 -36.901 1.00 24.09 201 LYS A C 1
ATOM 1609 O O . LYS A 1 201 ? 14.703 -32.182 -36.416 1.00 24.09 201 LYS A O 1
ATOM 1614 N N . ALA A 1 202 ? 12.942 -33.566 -36.626 1.00 26.16 202 ALA A N 1
ATOM 1615 C CA . ALA A 1 202 ? 12.118 -32.968 -35.587 1.00 26.16 202 ALA A CA 1
ATOM 1616 C C . ALA A 1 202 ? 12.687 -33.336 -34.208 1.00 26.16 202 ALA A C 1
ATOM 1618 O O . ALA A 1 202 ? 12.768 -34.513 -33.858 1.00 26.16 202 ALA A O 1
ATOM 1619 N N . ALA A 1 203 ? 13.096 -32.323 -33.446 1.00 30.30 203 ALA A N 1
ATOM 1620 C CA . ALA A 1 203 ? 13.421 -32.449 -32.031 1.00 30.30 203 ALA A CA 1
ATOM 1621 C C . ALA A 1 203 ? 12.124 -32.647 -31.214 1.00 30.30 203 ALA A C 1
ATOM 1623 O O . ALA A 1 203 ? 11.068 -32.139 -31.607 1.00 30.30 203 ALA A O 1
ATOM 1624 N N . PRO A 1 204 ? 12.162 -33.405 -30.105 1.00 29.36 204 PRO A N 1
ATOM 1625 C CA . PRO A 1 204 ? 10.959 -33.844 -29.417 1.00 29.36 204 PRO A CA 1
ATOM 1626 C C . PRO A 1 204 ? 10.283 -32.664 -28.711 1.00 29.36 204 PRO A C 1
ATOM 1628 O O . PRO A 1 204 ? 10.914 -31.920 -27.962 1.00 29.36 204 PRO A O 1
ATOM 1631 N N . LYS A 1 205 ? 8.977 -32.508 -28.960 1.00 28.72 205 LYS A N 1
ATOM 1632 C CA . LYS A 1 205 ? 8.097 -31.556 -28.272 1.00 28.72 205 LYS A CA 1
ATOM 1633 C C . LYS A 1 205 ? 8.211 -31.761 -26.758 1.00 28.72 205 LYS A C 1
ATOM 1635 O O . LYS A 1 205 ? 7.872 -32.831 -26.252 1.00 28.72 205 LYS A O 1
ATOM 1640 N N . ALA A 1 206 ? 8.670 -30.731 -26.050 1.00 30.50 206 ALA A N 1
ATOM 1641 C CA . ALA A 1 206 ? 8.584 -30.666 -24.600 1.00 30.50 206 ALA A CA 1
ATOM 1642 C C . ALA A 1 206 ? 7.107 -30.767 -24.190 1.00 30.50 206 ALA A C 1
ATOM 1644 O O . ALA A 1 206 ? 6.258 -30.038 -24.705 1.00 30.50 206 ALA A O 1
ATOM 1645 N N . LYS A 1 207 ? 6.807 -31.722 -23.307 1.00 29.08 207 LYS A N 1
ATOM 1646 C CA . LYS A 1 207 ? 5.476 -31.940 -22.741 1.00 29.08 207 LYS A CA 1
ATOM 1647 C C . LYS A 1 207 ? 5.000 -30.651 -22.067 1.00 29.08 207 LYS A C 1
ATOM 1649 O O . LYS A 1 207 ? 5.661 -30.162 -21.153 1.00 29.08 207 LYS A O 1
ATOM 1654 N N . ALA A 1 208 ? 3.858 -30.133 -22.514 1.00 33.56 208 ALA A N 1
ATOM 1655 C CA . ALA A 1 208 ? 3.104 -29.131 -21.779 1.00 33.56 208 ALA A CA 1
ATOM 1656 C C . ALA A 1 208 ? 2.755 -29.729 -20.411 1.00 33.56 208 ALA A C 1
ATOM 1658 O O . ALA A 1 208 ? 2.128 -30.784 -20.327 1.00 33.56 208 ALA A O 1
ATOM 1659 N N . LYS A 1 209 ? 3.253 -29.102 -19.349 1.00 34.44 209 LYS A N 1
ATOM 1660 C CA . LYS A 1 209 ? 2.903 -29.447 -17.979 1.00 34.44 209 LYS A CA 1
ATOM 1661 C C . LYS A 1 209 ? 1.504 -28.872 -17.756 1.00 34.44 209 LYS A C 1
ATOM 1663 O O . LYS A 1 209 ? 1.372 -27.655 -17.698 1.00 34.44 209 LYS A O 1
ATOM 1668 N N . GLU A 1 210 ? 0.479 -29.723 -17.740 1.00 37.47 210 GLU A N 1
ATOM 1669 C CA . GLU A 1 210 ? -0.863 -29.342 -17.289 1.00 37.47 210 GLU A CA 1
ATOM 1670 C C . GLU A 1 210 ? -0.732 -28.784 -15.871 1.00 37.47 210 GLU A C 1
ATOM 1672 O O . GLU A 1 210 ? -0.301 -29.477 -14.948 1.00 37.47 210 GLU A O 1
ATOM 1677 N N . THR A 1 211 ? -0.991 -27.490 -15.723 1.00 49.22 211 THR A N 1
ATOM 1678 C CA . THR A 1 211 ? -0.991 -26.821 -14.429 1.00 49.22 211 THR A CA 1
ATOM 1679 C C . THR A 1 211 ? -2.318 -27.150 -13.758 1.00 49.22 211 THR A C 1
ATOM 1681 O O . THR A 1 211 ? -3.369 -26.742 -14.249 1.00 49.22 211 THR A O 1
ATOM 1684 N N . GLU A 1 212 ? -2.279 -27.922 -12.673 1.00 50.88 212 GLU A N 1
ATOM 1685 C CA . GLU A 1 212 ? -3.464 -28.214 -11.861 1.00 50.88 212 GLU A CA 1
ATOM 1686 C C . GLU A 1 212 ? -4.120 -26.904 -11.386 1.00 50.88 212 GLU A C 1
ATOM 1688 O O . GLU A 1 212 ? -3.396 -25.952 -11.063 1.00 50.88 212 GLU A O 1
ATOM 1693 N N . PRO A 1 213 ? -5.465 -26.826 -11.339 1.00 62.69 213 PRO A N 1
ATOM 1694 C CA . PRO A 1 213 ? -6.159 -25.659 -10.814 1.00 62.69 213 PRO A CA 1
ATOM 1695 C C . PRO A 1 213 ? -5.741 -25.447 -9.359 1.00 62.69 213 PRO A C 1
ATOM 1697 O O . PRO A 1 213 ? -5.935 -26.311 -8.505 1.00 62.69 213 PRO A O 1
ATOM 1700 N N . MET A 1 214 ? -5.113 -24.305 -9.082 1.00 67.31 214 MET A N 1
ATOM 1701 C CA . MET A 1 214 ? -4.632 -23.990 -7.740 1.00 67.31 214 MET A CA 1
ATOM 1702 C C . MET A 1 214 ? -5.682 -23.161 -7.013 1.00 67.31 214 MET A C 1
ATOM 1704 O O . MET A 1 214 ? -6.006 -22.051 -7.439 1.00 67.31 214 MET A O 1
ATOM 1708 N N . GLU A 1 215 ? -6.178 -23.690 -5.898 1.00 74.62 215 GLU A N 1
ATOM 1709 C CA . GLU A 1 215 ? -7.055 -22.962 -4.986 1.00 74.62 215 GLU A CA 1
ATOM 1710 C C . GLU A 1 215 ? -6.218 -22.104 -4.031 1.00 74.62 215 GLU A C 1
ATOM 1712 O O . GLU A 1 215 ? -5.256 -22.580 -3.417 1.00 74.62 215 GLU A O 1
ATOM 1717 N N . LYS A 1 216 ? -6.566 -20.820 -3.916 1.00 77.88 216 LYS A N 1
ATOM 1718 C CA . LYS A 1 216 ? -5.983 -19.881 -2.951 1.00 77.88 216 LYS A CA 1
ATOM 1719 C C . LYS A 1 216 ? -7.060 -19.375 -2.004 1.00 77.88 216 LYS A C 1
ATOM 1721 O O . LYS A 1 216 ? -8.118 -18.914 -2.434 1.00 77.88 216 LYS A O 1
ATOM 1726 N N . GLY A 1 217 ? -6.772 -19.463 -0.706 1.00 69.69 217 GLY A N 1
ATOM 1727 C CA . GLY A 1 217 ? -7.709 -19.087 0.355 1.00 69.69 217 GLY A CA 1
ATOM 1728 C C . GLY A 1 217 ? -7.712 -17.589 0.656 1.00 69.69 217 GLY A C 1
ATOM 1729 O O . GLY A 1 217 ? -8.711 -17.063 1.139 1.00 69.69 217 GLY A O 1
ATOM 1730 N N . THR A 1 218 ? -6.619 -16.888 0.335 1.00 81.06 218 THR A N 1
ATOM 1731 C CA . THR A 1 218 ? -6.449 -15.466 0.661 1.00 81.06 218 THR A CA 1
ATOM 1732 C C . THR A 1 218 ? -6.076 -14.654 -0.574 1.00 81.06 218 THR A C 1
ATOM 1734 O O . THR A 1 218 ? -5.248 -15.069 -1.384 1.00 81.06 218 THR A O 1
ATOM 1737 N N . ALA A 1 219 ? -6.612 -13.438 -0.685 1.00 81.44 219 ALA A N 1
ATOM 1738 C CA . ALA A 1 219 ? -6.287 -12.521 -1.778 1.00 81.44 219 ALA A CA 1
ATOM 1739 C C . ALA A 1 219 ? -4.786 -12.177 -1.865 1.00 81.44 219 ALA A C 1
ATOM 1741 O O . ALA A 1 219 ? -4.255 -11.991 -2.957 1.00 81.44 219 ALA A O 1
ATOM 1742 N N . ARG A 1 220 ? -4.073 -12.157 -0.730 1.00 84.50 220 ARG A N 1
ATOM 1743 C CA . ARG A 1 220 ? -2.622 -11.920 -0.702 1.00 84.50 220 ARG A CA 1
ATOM 1744 C C . ARG A 1 220 ? -1.839 -13.047 -1.377 1.00 84.50 220 ARG A C 1
ATOM 1746 O O . ARG A 1 220 ? -0.949 -12.786 -2.176 1.00 84.50 220 ARG A O 1
ATOM 1753 N N . GLU A 1 221 ? -2.246 -14.294 -1.147 1.00 85.38 221 GLU A N 1
ATOM 1754 C CA . GLU A 1 221 ? -1.649 -15.455 -1.815 1.00 85.38 221 GLU A CA 1
ATOM 1755 C C . GLU A 1 221 ? -1.943 -15.467 -3.318 1.00 85.38 221 GLU A C 1
ATOM 1757 O O . GLU A 1 221 ? -1.094 -15.879 -4.109 1.00 85.38 221 GLU A O 1
ATOM 1762 N N . LEU A 1 222 ? -3.135 -15.009 -3.722 1.00 85.56 222 LEU A N 1
ATOM 1763 C CA . LEU A 1 222 ? -3.477 -14.819 -5.130 1.00 85.56 222 LEU A CA 1
ATOM 1764 C C . LEU A 1 222 ? -2.547 -13.786 -5.781 1.00 85.56 222 LEU A C 1
ATOM 1766 O O . LEU A 1 222 ? -1.998 -14.054 -6.848 1.00 85.56 222 LEU A O 1
ATOM 1770 N N . TYR A 1 223 ? -2.341 -12.632 -5.140 1.00 87.31 223 TYR A N 1
ATOM 1771 C CA . TYR A 1 223 ? -1.425 -11.601 -5.630 1.00 87.31 223 TYR A CA 1
ATOM 1772 C C . TYR A 1 223 ? -0.001 -12.146 -5.813 1.00 87.31 223 TYR A C 1
ATOM 1774 O O . TYR A 1 223 ? 0.580 -12.007 -6.893 1.00 87.31 223 TYR A O 1
ATOM 1782 N N . ASP A 1 224 ? 0.534 -12.816 -4.789 1.00 87.44 224 ASP A N 1
ATOM 1783 C CA . ASP A 1 224 ? 1.888 -13.375 -4.820 1.00 87.44 224 ASP A CA 1
ATOM 1784 C C . ASP A 1 224 ? 2.036 -14.441 -5.911 1.00 87.44 224 ASP A C 1
ATOM 1786 O O . ASP A 1 224 ? 3.047 -14.482 -6.617 1.00 87.44 224 ASP A O 1
ATOM 1790 N N . TYR A 1 225 ? 1.005 -15.269 -6.107 1.00 87.31 225 TYR A N 1
ATOM 1791 C CA . TYR A 1 225 ? 0.980 -16.266 -7.170 1.00 87.31 225 TYR A CA 1
ATOM 1792 C C . TYR A 1 225 ? 0.983 -15.630 -8.563 1.00 87.31 225 TYR A C 1
ATOM 1794 O O . TYR A 1 225 ? 1.805 -16.000 -9.401 1.00 87.31 225 TYR A O 1
ATOM 1802 N N . VAL A 1 226 ? 0.104 -14.654 -8.812 1.00 86.31 226 VAL A N 1
ATOM 1803 C CA . VAL A 1 226 ? 0.025 -13.955 -10.106 1.00 86.31 226 VAL A CA 1
ATOM 1804 C C . VAL A 1 226 ? 1.353 -13.262 -10.419 1.00 86.31 226 VAL A C 1
ATOM 1806 O O . VAL A 1 226 ? 1.841 -13.324 -11.549 1.00 86.31 226 VAL A O 1
ATOM 1809 N N . LEU A 1 227 ? 1.984 -12.646 -9.417 1.00 86.00 227 LEU A N 1
ATOM 1810 C CA . LEU A 1 227 ? 3.284 -12.004 -9.585 1.00 86.00 227 LEU A CA 1
ATOM 1811 C C . LEU A 1 227 ? 4.401 -13.023 -9.861 1.00 86.00 227 LEU A C 1
ATOM 1813 O O . LEU A 1 227 ? 5.265 -12.770 -10.702 1.00 86.00 227 LEU A O 1
ATOM 1817 N N . ALA A 1 228 ? 4.391 -14.171 -9.178 1.00 86.50 228 ALA A N 1
ATOM 1818 C CA . ALA A 1 228 ? 5.345 -15.249 -9.416 1.00 86.50 228 ALA A CA 1
ATOM 1819 C C . ALA A 1 228 ? 5.200 -15.830 -10.829 1.00 86.50 228 ALA A C 1
ATOM 1821 O O . ALA A 1 228 ? 6.206 -16.040 -11.505 1.00 86.50 228 ALA A O 1
ATOM 1822 N N . GLU A 1 229 ? 3.970 -16.022 -11.308 1.00 86.44 229 GLU A N 1
ATOM 1823 C CA . GLU A 1 229 ? 3.704 -16.498 -12.668 1.00 86.44 229 GLU A CA 1
ATOM 1824 C C . GLU A 1 229 ? 4.229 -15.518 -13.723 1.00 86.44 229 GLU A C 1
ATOM 1826 O O . GLU A 1 229 ? 4.893 -15.924 -14.676 1.00 86.44 229 GLU A O 1
ATOM 1831 N N . GLY A 1 230 ? 4.046 -14.212 -13.502 1.00 84.00 230 GLY A N 1
ATOM 1832 C CA . GLY A 1 230 ? 4.606 -13.169 -14.367 1.00 84.00 230 GLY A CA 1
ATOM 1833 C C . GLY A 1 230 ? 6.140 -13.176 -14.452 1.00 84.00 230 GLY A C 1
ATOM 1834 O O . GLY A 1 230 ? 6.694 -12.693 -15.442 1.00 84.00 230 GLY A O 1
ATOM 1835 N N . LYS A 1 231 ? 6.833 -13.736 -13.449 1.00 84.50 231 LYS A N 1
ATOM 1836 C CA . LYS A 1 231 ? 8.303 -13.829 -13.392 1.00 84.50 231 LYS 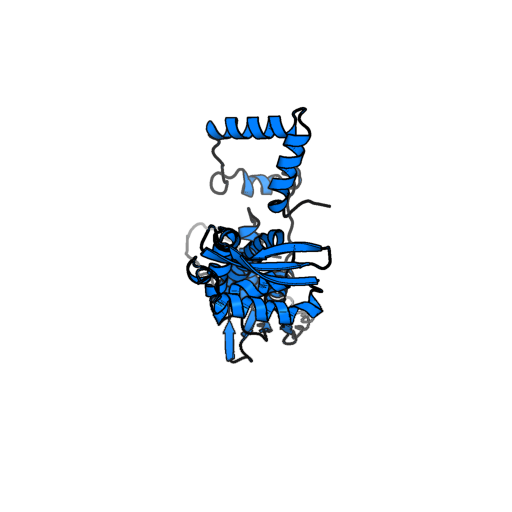A CA 1
ATOM 1837 C C . LYS A 1 231 ? 8.873 -15.125 -13.980 1.00 84.50 231 LYS A C 1
ATOM 1839 O O . LYS A 1 231 ? 10.021 -15.109 -14.410 1.00 84.50 231 LYS A O 1
ATOM 1844 N N . LYS A 1 232 ? 8.122 -16.234 -14.010 1.00 82.31 232 LYS A N 1
ATOM 1845 C CA . LYS A 1 232 ? 8.656 -17.577 -14.341 1.00 82.31 232 LYS A CA 1
ATOM 1846 C C . LYS A 1 232 ? 9.348 -17.675 -15.705 1.00 82.31 232 LYS A C 1
ATOM 1848 O O . LYS A 1 232 ? 10.343 -18.382 -15.822 1.00 82.31 232 LYS A O 1
ATOM 1853 N N . ASP A 1 233 ? 8.858 -16.952 -16.708 1.00 79.94 233 ASP A N 1
ATOM 1854 C CA . ASP A 1 233 ? 9.351 -17.057 -18.090 1.00 79.94 233 ASP A CA 1
ATOM 1855 C C . ASP A 1 233 ? 10.486 -16.066 -18.430 1.00 79.94 233 ASP A C 1
ATOM 1857 O O . ASP A 1 233 ? 10.956 -16.032 -19.572 1.00 79.94 233 ASP A O 1
ATOM 1861 N N . PHE A 1 234 ? 10.930 -15.231 -17.478 1.00 81.31 234 PHE A N 1
ATOM 1862 C CA . PHE A 1 234 ? 11.843 -14.121 -17.763 1.00 81.31 234 PHE A CA 1
ATOM 1863 C C . PHE A 1 234 ? 12.955 -13.965 -16.729 1.00 81.31 234 PHE A C 1
ATOM 1865 O O . PHE A 1 234 ? 12.743 -14.013 -15.521 1.00 81.31 234 PHE A O 1
ATOM 1872 N N . THR A 1 235 ? 14.155 -13.667 -17.221 1.00 85.56 235 THR A N 1
ATOM 1873 C CA . THR A 1 235 ? 15.255 -13.196 -16.381 1.00 85.56 235 THR A CA 1
ATOM 1874 C C . THR A 1 235 ? 15.085 -11.700 -16.146 1.00 85.56 235 THR A C 1
ATOM 1876 O O . THR A 1 235 ? 15.099 -10.916 -17.094 1.00 85.56 235 THR A O 1
ATOM 1879 N N . VAL A 1 236 ? 14.921 -11.305 -14.885 1.00 87.19 236 VAL A N 1
ATOM 1880 C CA . VAL A 1 236 ? 14.885 -9.897 -14.476 1.00 87.19 236 VAL A CA 1
ATOM 1881 C C . VAL A 1 236 ? 16.269 -9.515 -13.963 1.00 87.19 236 VAL A C 1
ATOM 1883 O O . VAL A 1 236 ? 16.769 -10.136 -13.028 1.00 87.19 236 VAL A O 1
ATOM 1886 N N . GLN A 1 237 ? 16.876 -8.491 -14.560 1.00 88.44 237 GLN A N 1
ATOM 1887 C CA . GLN A 1 237 ? 18.139 -7.912 -14.108 1.00 88.44 237 GLN A CA 1
ATOM 1888 C C . GLN A 1 237 ? 17.883 -6.495 -13.596 1.00 88.44 237 GLN A C 1
ATOM 1890 O O . GLN A 1 237 ? 17.299 -5.672 -14.299 1.00 88.44 237 GLN A O 1
ATOM 1895 N N . ARG A 1 238 ? 18.308 -6.219 -12.359 1.00 89.69 238 ARG A N 1
ATOM 1896 C CA . ARG A 1 238 ? 18.225 -4.894 -11.740 1.00 89.69 238 ARG A CA 1
ATOM 1897 C C . ARG A 1 238 ? 19.606 -4.255 -11.770 1.00 89.69 238 ARG A C 1
ATOM 1899 O O . ARG A 1 238 ? 20.504 -4.760 -11.109 1.00 89.69 238 ARG A O 1
ATOM 1906 N N . TYR A 1 239 ? 19.738 -3.153 -12.499 1.00 89.44 239 TYR A N 1
ATOM 1907 C CA . TYR A 1 239 ? 20.966 -2.366 -12.538 1.00 89.44 239 TYR A CA 1
ATOM 1908 C C . TYR A 1 239 ? 21.083 -1.524 -11.264 1.00 89.44 239 TYR A C 1
ATOM 1910 O O . TYR A 1 239 ? 20.190 -0.720 -10.985 1.00 89.44 239 TYR A O 1
ATOM 1918 N N . LYS A 1 240 ? 22.145 -1.724 -10.474 1.00 89.12 240 LYS A N 1
ATOM 1919 C CA . LYS A 1 240 ? 22.384 -0.939 -9.243 1.00 89.12 240 LYS A CA 1
ATOM 1920 C C . LYS A 1 240 ? 23.319 0.246 -9.477 1.00 89.12 240 LYS A C 1
ATOM 1922 O O . LYS A 1 240 ? 23.252 1.231 -8.747 1.00 89.12 240 LYS A O 1
ATOM 1927 N N . GLY A 1 241 ? 24.146 0.182 -10.517 1.00 88.44 241 GLY A N 1
ATOM 1928 C CA . GLY A 1 241 ? 25.011 1.275 -10.946 1.00 88.44 241 GLY A CA 1
ATOM 1929 C C . GLY A 1 241 ? 25.111 1.386 -12.464 1.00 88.44 241 GLY A C 1
ATOM 1930 O O . GLY A 1 241 ? 24.898 0.418 -13.191 1.00 88.44 241 GLY A O 1
ATOM 1931 N N . LEU A 1 242 ? 25.489 2.573 -12.949 1.00 88.94 242 LEU A N 1
ATOM 1932 C CA . LEU A 1 242 ? 25.650 2.835 -14.387 1.00 88.94 242 LEU A CA 1
ATOM 1933 C C . LEU A 1 242 ? 26.751 1.972 -15.031 1.00 88.94 242 LEU A C 1
ATOM 1935 O O . LEU A 1 242 ? 26.665 1.660 -16.212 1.00 88.94 242 LEU A O 1
ATOM 1939 N N . GLY A 1 243 ? 27.758 1.552 -14.257 1.00 90.06 243 GLY A N 1
ATOM 1940 C CA . GLY A 1 243 ? 28.853 0.698 -14.735 1.00 90.06 243 GLY A CA 1
ATOM 1941 C C . GLY A 1 243 ? 28.475 -0.768 -14.978 1.00 90.06 243 GLY A C 1
ATOM 1942 O O . GLY A 1 243 ? 29.276 -1.509 -15.535 1.00 90.06 243 GLY A O 1
ATOM 1943 N N . GLU A 1 244 ? 27.275 -1.199 -14.577 1.00 90.56 244 GLU A N 1
ATOM 1944 C CA . GLU A 1 244 ? 26.757 -2.543 -14.883 1.00 90.56 244 GLU A CA 1
ATOM 1945 C C . GLU A 1 244 ? 26.177 -2.640 -16.305 1.00 90.56 244 GLU A C 1
ATOM 1947 O O . GLU A 1 244 ? 25.881 -3.737 -16.783 1.00 90.56 244 GLU A O 1
ATOM 1952 N N . MET A 1 245 ? 25.992 -1.499 -16.975 1.00 92.50 245 MET A N 1
ATOM 1953 C CA . MET A 1 245 ? 25.448 -1.404 -18.328 1.00 92.50 245 MET A CA 1
ATOM 1954 C C . MET A 1 245 ? 26.575 -1.340 -19.360 1.00 92.50 245 MET A C 1
ATOM 1956 O O . MET A 1 245 ? 27.622 -0.735 -19.128 1.00 92.50 245 MET A O 1
ATOM 1960 N N . THR A 1 246 ? 26.351 -1.920 -20.540 1.00 92.50 246 THR A N 1
ATOM 1961 C CA . THR A 1 246 ? 27.256 -1.701 -21.678 1.00 92.50 246 THR A CA 1
ATOM 1962 C C . THR A 1 246 ? 27.050 -0.303 -22.273 1.00 92.50 246 THR A C 1
ATOM 1964 O O . THR A 1 246 ? 26.008 0.325 -22.072 1.00 92.50 246 THR A O 1
ATOM 1967 N N . ALA A 1 247 ? 28.026 0.197 -23.040 1.00 93.25 247 ALA A N 1
ATOM 1968 C CA . ALA A 1 247 ? 27.957 1.534 -23.642 1.00 93.25 247 ALA A CA 1
ATOM 1969 C C . ALA A 1 247 ? 26.714 1.733 -24.535 1.00 93.25 247 ALA A C 1
ATOM 1971 O O . ALA A 1 247 ? 26.060 2.771 -24.462 1.00 93.25 247 ALA A O 1
ATOM 1972 N N . GLU A 1 248 ? 26.347 0.722 -25.329 1.00 92.19 248 GLU A N 1
ATOM 1973 C CA . GLU A 1 248 ? 25.144 0.756 -26.172 1.00 92.19 248 GLU A CA 1
ATOM 1974 C C . GLU A 1 248 ? 23.858 0.817 -25.342 1.00 92.19 248 GLU A C 1
ATOM 1976 O O . GLU A 1 248 ? 22.951 1.583 -25.663 1.00 92.19 248 GLU A O 1
ATOM 1981 N N . GLN A 1 249 ? 23.791 0.048 -24.249 1.00 91.06 249 GLN A N 1
ATOM 1982 C CA . GLN A 1 249 ? 22.643 0.063 -23.343 1.00 91.06 249 GLN A CA 1
ATOM 1983 C C . GLN A 1 249 ? 22.485 1.442 -22.704 1.00 91.06 249 GLN A C 1
ATOM 1985 O O . GLN A 1 249 ? 21.396 2.005 -22.741 1.00 91.06 249 GLN A O 1
ATOM 1990 N N . LEU A 1 250 ? 23.576 2.013 -22.185 1.00 92.31 250 LEU A N 1
ATOM 1991 C CA . LEU A 1 250 ? 23.572 3.338 -21.566 1.00 92.31 250 LEU A CA 1
ATOM 1992 C C . LEU A 1 250 ? 23.122 4.427 -22.550 1.00 92.31 250 LEU A C 1
ATOM 1994 O O . LEU A 1 250 ? 22.344 5.311 -22.181 1.00 92.31 250 LEU A O 1
ATOM 1998 N N . TRP A 1 251 ? 23.579 4.350 -23.804 1.00 91.69 251 TRP A N 1
ATOM 1999 C CA . TRP A 1 251 ? 23.144 5.271 -24.848 1.00 91.69 251 TRP A CA 1
ATOM 2000 C C . TRP A 1 251 ? 21.633 5.173 -25.079 1.00 91.69 251 TRP A C 1
ATOM 2002 O O . TRP A 1 251 ? 20.930 6.174 -24.949 1.00 91.69 251 TRP A O 1
ATOM 2012 N N . GLN A 1 252 ? 21.130 3.963 -25.340 1.00 90.06 252 GLN A N 1
ATOM 2013 C CA . GLN A 1 252 ? 19.721 3.716 -25.664 1.00 90.06 252 GLN A CA 1
ATOM 2014 C C . GLN A 1 252 ? 18.757 4.039 -24.516 1.00 90.06 252 GLN A C 1
ATOM 2016 O O . GLN A 1 252 ? 17.607 4.401 -24.772 1.00 90.06 252 GLN A O 1
ATOM 2021 N N . THR A 1 253 ? 19.181 3.875 -23.259 1.00 89.56 253 THR A N 1
ATOM 2022 C CA . THR A 1 253 ? 18.310 4.111 -22.099 1.00 89.56 253 THR A CA 1
ATOM 2023 C C . THR A 1 253 ? 18.395 5.534 -21.569 1.00 89.56 253 THR A C 1
ATOM 2025 O O . THR A 1 253 ? 17.374 6.097 -21.173 1.00 89.56 253 THR A O 1
ATOM 2028 N N . THR A 1 254 ? 19.599 6.108 -21.524 1.00 89.31 254 THR A N 1
ATOM 2029 C CA . THR A 1 254 ? 19.877 7.287 -20.691 1.00 89.31 254 THR A CA 1
ATOM 2030 C C . THR A 1 254 ? 20.304 8.504 -21.506 1.00 89.31 254 THR A C 1
ATOM 2032 O O . THR A 1 254 ? 20.022 9.629 -21.094 1.00 89.31 254 THR A O 1
ATOM 2035 N N . MET A 1 255 ? 20.965 8.320 -22.654 1.00 90.94 255 MET A N 1
ATOM 2036 C CA . MET A 1 255 ? 21.542 9.439 -23.417 1.00 90.94 255 MET A CA 1
ATOM 2037 C C . MET A 1 255 ? 20.739 9.835 -24.658 1.00 90.94 255 MET A C 1
ATOM 2039 O O . MET A 1 255 ? 20.761 11.012 -25.022 1.00 90.94 255 MET A O 1
ATOM 2043 N N . ASP A 1 256 ? 20.023 8.890 -25.270 1.00 93.69 256 ASP A N 1
ATOM 2044 C CA . ASP A 1 256 ? 19.208 9.104 -26.467 1.00 93.69 256 ASP A CA 1
ATOM 2045 C C . ASP A 1 256 ? 18.175 10.234 -26.250 1.00 93.69 256 ASP A C 1
ATOM 2047 O O . ASP A 1 256 ? 17.299 10.092 -25.390 1.00 93.69 256 ASP A O 1
ATOM 2051 N N . PRO A 1 257 ? 18.244 11.357 -26.997 1.00 94.06 257 PRO A N 1
ATOM 2052 C CA . PRO A 1 257 ? 17.315 12.477 -26.864 1.00 94.06 257 PRO A CA 1
ATOM 2053 C C . PRO A 1 257 ? 15.837 12.104 -26.987 1.00 94.06 257 PRO A C 1
ATOM 2055 O O . PRO A 1 257 ? 15.014 12.764 -26.353 1.00 94.06 257 PRO A O 1
ATOM 2058 N N . GLU A 1 258 ? 15.505 11.065 -27.756 1.00 92.31 258 GLU A N 1
ATOM 2059 C CA . GLU A 1 258 ? 14.120 10.632 -27.971 1.00 92.31 258 GLU A CA 1
ATOM 2060 C C . GLU A 1 258 ? 13.569 9.799 -26.803 1.00 92.31 258 GLU A C 1
ATOM 2062 O O . GLU A 1 258 ? 12.359 9.770 -26.574 1.00 92.31 258 GLU A O 1
ATOM 2067 N N . ARG A 1 259 ? 14.440 9.120 -26.043 1.00 86.44 259 ARG A N 1
ATOM 2068 C CA . ARG A 1 259 ? 14.042 8.139 -25.010 1.00 86.44 259 ARG A CA 1
ATOM 2069 C C . ARG A 1 259 ? 14.399 8.549 -23.586 1.00 86.44 259 ARG A C 1
ATOM 2071 O O . ARG A 1 259 ? 13.788 8.050 -22.626 1.00 86.44 259 ARG A O 1
ATOM 2078 N N . ARG A 1 260 ? 15.388 9.435 -23.436 1.00 91.62 260 ARG A N 1
ATOM 2079 C CA . ARG A 1 260 ? 15.904 9.877 -22.141 1.00 91.62 260 ARG A CA 1
ATOM 2080 C C . ARG A 1 260 ? 14.832 10.593 -21.335 1.00 91.62 260 ARG A C 1
ATOM 2082 O O . ARG A 1 260 ? 13.944 11.261 -21.858 1.00 91.62 260 ARG A O 1
ATOM 2089 N N . THR A 1 261 ? 14.948 10.492 -20.022 1.00 88.50 261 THR A N 1
ATOM 2090 C CA . THR A 1 261 ? 14.106 11.233 -19.086 1.00 88.50 261 THR A CA 1
ATOM 2091 C C . THR A 1 261 ? 15.014 12.107 -18.245 1.00 88.50 261 THR A C 1
ATOM 2093 O O . THR A 1 261 ? 15.907 11.602 -17.573 1.00 88.50 261 THR A O 1
ATOM 2096 N N . LEU A 1 262 ? 14.814 13.421 -18.334 1.00 91.25 262 LEU A N 1
ATOM 2097 C CA . LEU A 1 262 ? 15.581 14.407 -17.582 1.00 91.25 262 LEU A CA 1
ATOM 2098 C C . LEU A 1 262 ? 14.724 14.945 -16.440 1.00 91.25 262 LEU A C 1
ATOM 2100 O O . LEU A 1 262 ? 13.542 15.233 -16.629 1.00 91.25 262 LEU A O 1
ATOM 2104 N N . LEU A 1 263 ? 15.338 15.100 -15.272 1.00 90.56 263 LEU A N 1
ATOM 2105 C CA . LEU A 1 263 ? 14.742 15.778 -14.130 1.00 90.56 263 LEU A CA 1
ATOM 2106 C C . LEU A 1 263 ? 15.339 17.184 -14.041 1.00 90.56 263 LEU A C 1
ATOM 2108 O O . LEU A 1 263 ? 16.559 17.338 -14.024 1.00 90.56 263 LEU A O 1
ATOM 2112 N N . SER A 1 264 ? 14.484 18.206 -14.013 1.00 92.19 264 SER A N 1
ATOM 2113 C CA . SER A 1 264 ? 14.925 19.594 -13.863 1.00 92.19 264 SER A CA 1
ATOM 2114 C C . SER A 1 264 ? 15.027 19.949 -12.387 1.00 92.19 264 SER A C 1
ATOM 2116 O O . SER A 1 264 ? 14.017 19.909 -11.689 1.00 92.19 264 SER A O 1
ATOM 2118 N N . VAL A 1 265 ? 16.218 20.354 -11.951 1.00 91.88 265 VAL A N 1
ATOM 2119 C CA . VAL A 1 265 ? 16.480 20.823 -10.583 1.00 91.88 265 VAL A CA 1
ATOM 2120 C C . VAL A 1 265 ? 16.090 22.294 -10.456 1.00 91.88 265 VAL A C 1
ATOM 2122 O O . VAL A 1 265 ? 16.381 23.091 -11.354 1.00 91.88 265 VAL A O 1
ATOM 2125 N N . ARG A 1 266 ? 15.421 22.650 -9.360 1.00 93.44 266 ARG A N 1
ATOM 2126 C CA . ARG A 1 266 ? 15.002 24.018 -9.034 1.00 93.44 266 ARG A CA 1
ATOM 2127 C C . ARG A 1 266 ? 15.778 24.564 -7.839 1.00 93.44 266 ARG A C 1
ATOM 2129 O O . ARG A 1 266 ? 16.517 23.845 -7.173 1.00 93.44 266 ARG A O 1
ATOM 2136 N N . LEU A 1 267 ? 15.626 25.860 -7.575 1.00 90.50 267 LEU A N 1
ATOM 2137 C CA . LEU A 1 267 ? 16.342 26.519 -6.481 1.00 90.50 267 LEU A CA 1
ATOM 2138 C C . LEU A 1 267 ? 15.818 26.070 -5.108 1.00 90.50 267 LEU A C 1
ATOM 2140 O O . LEU A 1 267 ? 16.585 26.008 -4.153 1.00 90.50 267 LEU A O 1
ATOM 2144 N N . GLU A 1 268 ? 14.540 25.700 -5.021 1.00 90.56 268 GLU A N 1
ATOM 2145 C CA . GLU A 1 268 ? 13.927 25.155 -3.807 1.00 90.56 268 GLU A CA 1
ATOM 2146 C C . GLU A 1 268 ? 14.548 23.805 -3.407 1.00 90.56 268 GLU A C 1
ATOM 2148 O O . GLU A 1 268 ? 14.799 23.574 -2.223 1.00 90.56 268 GLU A O 1
ATOM 2153 N N . ASP A 1 269 ? 14.899 22.964 -4.388 1.00 90.81 269 ASP A N 1
ATOM 2154 C CA . ASP A 1 269 ? 15.513 21.649 -4.156 1.00 90.81 269 ASP A CA 1
ATOM 2155 C C . ASP A 1 269 ? 16.869 21.774 -3.437 1.00 90.81 269 ASP A C 1
ATOM 2157 O O . ASP A 1 269 ? 17.264 20.888 -2.678 1.00 90.81 269 ASP A O 1
ATOM 2161 N N . ILE A 1 270 ? 17.589 22.886 -3.642 1.00 90.00 270 ILE A N 1
ATOM 2162 C CA . ILE A 1 270 ? 18.881 23.155 -2.989 1.00 90.00 270 ILE A CA 1
ATOM 2163 C C . ILE A 1 270 ? 18.687 23.331 -1.483 1.00 90.00 270 ILE A C 1
ATOM 2165 O O . ILE A 1 270 ? 19.436 22.754 -0.697 1.00 90.00 270 ILE A O 1
ATOM 2169 N N . ALA A 1 271 ? 17.673 24.099 -1.076 1.00 90.19 271 ALA A N 1
ATOM 2170 C CA . ALA A 1 271 ? 17.393 24.339 0.335 1.00 90.19 271 ALA A CA 1
ATOM 2171 C C . ALA A 1 271 ? 16.973 23.045 1.052 1.00 90.19 271 ALA A C 1
ATOM 2173 O O . ALA A 1 271 ? 17.427 22.773 2.164 1.00 90.19 271 ALA A O 1
ATOM 2174 N N . GLU A 1 272 ? 16.149 22.215 0.405 1.00 89.31 272 GLU A N 1
ATOM 2175 C CA . GLU A 1 272 ? 15.766 20.902 0.938 1.00 89.31 272 GLU A CA 1
ATOM 2176 C C . GLU A 1 272 ? 16.968 19.951 1.032 1.00 89.31 272 GLU A C 1
ATOM 2178 O O . GLU A 1 272 ? 17.164 19.293 2.058 1.00 89.31 272 GLU A O 1
ATOM 2183 N N . THR A 1 273 ? 17.816 19.930 0.002 1.00 91.38 273 THR A N 1
ATOM 2184 C CA . THR A 1 273 ? 19.023 19.092 -0.036 1.00 91.38 273 THR A CA 1
ATOM 2185 C C . THR A 1 273 ? 20.009 19.472 1.067 1.00 91.38 273 THR A C 1
ATOM 2187 O O . THR A 1 273 ? 20.525 18.584 1.743 1.00 91.38 273 THR A O 1
ATOM 2190 N N . GLU A 1 274 ? 20.239 20.766 1.304 1.00 90.69 274 GLU A N 1
ATOM 2191 C CA . GLU A 1 274 ? 21.150 21.248 2.352 1.00 90.69 274 GLU A CA 1
ATOM 2192 C C . GLU A 1 274 ? 20.668 20.848 3.754 1.00 90.69 274 GLU A C 1
ATOM 2194 O O . GLU A 1 274 ? 21.458 20.408 4.595 1.00 90.69 274 GLU A O 1
ATOM 2199 N N . ASN A 1 275 ? 19.355 20.926 3.995 1.00 89.31 275 ASN A N 1
ATOM 2200 C CA . ASN A 1 275 ? 18.754 20.489 5.254 1.00 89.31 275 ASN A CA 1
ATOM 2201 C C . ASN A 1 275 ? 18.945 18.983 5.480 1.00 89.31 275 ASN A C 1
ATOM 2203 O O . ASN A 1 275 ? 19.332 18.566 6.577 1.00 89.31 275 ASN A O 1
ATOM 2207 N N . ILE A 1 276 ? 18.711 18.161 4.450 1.00 89.75 276 ILE A N 1
ATOM 2208 C CA . ILE A 1 276 ? 18.926 16.708 4.518 1.00 89.75 276 ILE A CA 1
ATOM 2209 C C . ILE A 1 276 ? 20.412 16.403 4.740 1.00 89.75 276 ILE A C 1
ATOM 2211 O O . ILE A 1 276 ? 20.751 15.605 5.617 1.00 89.75 276 ILE A O 1
ATOM 2215 N N . PHE A 1 277 ? 21.303 17.063 3.997 1.00 90.38 277 PHE A N 1
ATOM 2216 C CA . PHE A 1 277 ? 22.748 16.886 4.108 1.00 90.38 277 PHE A CA 1
ATOM 2217 C C . PHE A 1 277 ? 23.246 17.224 5.515 1.00 90.38 277 PHE A C 1
ATOM 2219 O O . PHE A 1 277 ? 23.894 16.396 6.155 1.00 90.38 277 PHE A O 1
ATOM 2226 N N . THR A 1 278 ? 22.868 18.389 6.042 1.00 91.44 278 THR A N 1
ATOM 2227 C CA . THR A 1 278 ? 23.241 18.831 7.392 1.00 91.44 278 THR A CA 1
ATOM 2228 C C . THR A 1 278 ? 22.673 17.906 8.467 1.00 91.44 278 THR A C 1
ATOM 2230 O O . THR A 1 278 ? 23.352 17.607 9.445 1.00 91.44 278 THR A O 1
ATOM 2233 N N . THR A 1 279 ? 21.454 17.390 8.290 1.00 89.56 279 THR A N 1
ATOM 2234 C CA . THR A 1 279 ? 20.843 16.452 9.249 1.00 89.56 279 THR A CA 1
ATOM 2235 C C . THR A 1 279 ? 21.561 15.098 9.262 1.00 89.56 279 THR A C 1
ATOM 2237 O O . THR A 1 279 ? 21.785 14.525 10.330 1.00 89.56 279 THR A O 1
ATOM 2240 N N . LEU A 1 280 ? 21.944 14.577 8.092 1.00 90.56 280 LEU A N 1
ATOM 2241 C CA . LEU A 1 280 ? 22.577 13.259 7.968 1.00 90.56 280 LEU A CA 1
ATOM 2242 C C . LEU A 1 280 ? 24.079 13.271 8.279 1.00 90.56 280 LEU A C 1
ATOM 2244 O O . LEU A 1 280 ? 24.584 12.320 8.882 1.00 90.56 280 LEU A O 1
ATOM 2248 N N . MET A 1 281 ? 24.780 14.336 7.889 1.00 90.19 281 MET A N 1
ATOM 2249 C CA . MET A 1 281 ? 26.232 14.479 8.040 1.00 90.19 281 MET A CA 1
ATOM 2250 C C . MET A 1 281 ? 26.646 15.347 9.234 1.00 90.19 281 MET A C 1
ATOM 2252 O O . MET A 1 281 ? 27.814 15.332 9.614 1.00 90.19 281 MET A O 1
ATOM 2256 N N . GLY A 1 282 ? 25.720 16.091 9.840 1.00 89.19 282 GLY A N 1
ATOM 2257 C CA . GLY A 1 282 ? 26.001 16.958 10.982 1.00 89.19 282 GLY A CA 1
ATOM 2258 C C . GLY A 1 282 ? 26.174 16.202 12.297 1.00 89.19 282 GLY A C 1
ATOM 2259 O O . GLY A 1 282 ? 25.886 15.014 12.418 1.00 89.19 282 GLY A O 1
ATOM 2260 N N . GLU A 1 283 ? 26.624 16.903 13.331 1.00 88.25 283 GLU A N 1
ATOM 2261 C CA . GLU A 1 283 ? 27.018 16.295 14.611 1.00 88.25 283 GLU A CA 1
ATOM 2262 C C . GLU A 1 283 ? 25.829 15.878 15.496 1.00 88.25 283 GLU A C 1
ATOM 2264 O O 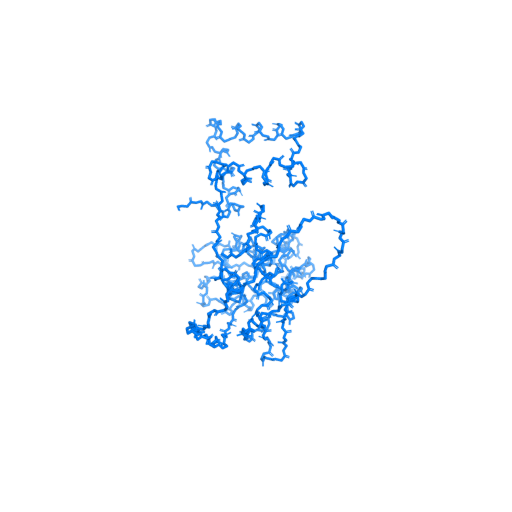. GLU A 1 283 ? 25.987 15.081 16.421 1.00 88.25 283 GLU A O 1
ATOM 2269 N N . ASN A 1 284 ? 24.618 16.370 15.208 1.00 90.19 284 ASN A N 1
ATOM 2270 C CA . ASN A 1 284 ? 23.426 16.075 16.001 1.00 90.19 284 ASN A CA 1
ATOM 2271 C C . ASN A 1 284 ? 22.904 14.650 15.735 1.00 90.19 284 ASN A C 1
ATOM 2273 O O . ASN A 1 284 ? 22.097 14.398 14.836 1.00 90.19 284 ASN A O 1
ATOM 2277 N N . VAL A 1 285 ? 23.363 13.711 16.563 1.00 90.44 285 VAL A N 1
ATOM 2278 C CA . VAL A 1 285 ? 22.999 12.288 16.498 1.00 90.44 285 VAL A CA 1
ATOM 2279 C C . VAL A 1 285 ? 21.494 12.061 16.685 1.00 90.44 285 VAL A C 1
ATOM 2281 O O . VAL A 1 285 ? 20.930 11.179 16.037 1.00 90.44 285 VAL A O 1
ATOM 2284 N N . GLU A 1 286 ? 20.822 12.839 17.537 1.00 89.94 286 GLU A N 1
ATOM 2285 C CA . GLU A 1 286 ? 19.386 12.669 17.798 1.00 89.94 286 GLU A CA 1
ATOM 2286 C C . GLU A 1 286 ? 18.529 13.069 16.599 1.00 89.94 286 GLU A C 1
ATOM 2288 O O . GLU A 1 286 ? 17.608 12.336 16.238 1.00 89.94 286 GLU A O 1
ATOM 2293 N N . ALA A 1 287 ? 18.847 14.198 15.957 1.00 89.69 287 ALA A N 1
ATOM 2294 C CA . ALA A 1 287 ? 18.151 14.650 14.753 1.00 89.69 287 ALA A CA 1
ATOM 2295 C C . ALA A 1 287 ? 18.284 13.621 13.621 1.00 89.69 287 ALA A C 1
ATOM 2297 O O . ALA A 1 287 ? 17.297 13.264 12.978 1.00 89.69 287 ALA A O 1
ATOM 2298 N N . ARG A 1 288 ? 19.487 13.065 13.451 1.00 91.56 288 ARG A N 1
ATOM 2299 C CA . ARG A 1 288 ? 19.752 11.990 12.493 1.00 91.56 288 ARG A CA 1
ATOM 2300 C C . ARG A 1 288 ? 18.965 10.719 12.806 1.00 91.56 288 ARG A C 1
ATOM 2302 O O . ARG A 1 288 ? 18.393 10.121 11.900 1.00 91.56 288 ARG A O 1
ATOM 2309 N N . ARG A 1 289 ? 18.920 10.304 14.078 1.00 87.00 289 ARG A N 1
ATOM 2310 C CA . ARG A 1 289 ? 18.167 9.116 14.506 1.00 87.00 289 ARG A CA 1
ATOM 2311 C C . ARG A 1 289 ? 16.677 9.274 14.212 1.00 87.00 289 ARG A C 1
ATOM 2313 O O . ARG A 1 289 ? 16.110 8.387 13.589 1.00 87.00 289 ARG A O 1
ATOM 2320 N N . LYS A 1 290 ? 16.078 10.406 14.596 1.00 87.38 290 LYS A N 1
ATOM 2321 C CA . LYS A 1 290 ? 14.663 10.699 14.316 1.00 87.38 290 LYS A CA 1
ATOM 2322 C C . LYS A 1 290 ? 14.371 10.684 12.820 1.00 87.38 290 LYS A C 1
ATOM 2324 O O . LYS A 1 290 ? 13.446 10.009 12.393 1.00 87.38 290 LYS A O 1
ATOM 2329 N N . PHE A 1 291 ? 15.220 11.331 12.017 1.00 86.81 291 PHE A N 1
ATOM 2330 C CA . PHE A 1 291 ? 15.089 11.307 10.561 1.00 86.81 291 PHE A CA 1
ATOM 2331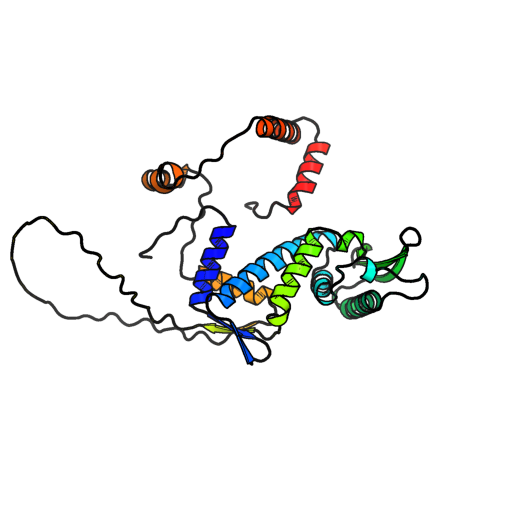 C C . PHE A 1 291 ? 15.077 9.874 10.009 1.00 86.81 291 PHE A C 1
ATOM 2333 O O . PHE A 1 291 ? 14.242 9.545 9.170 1.00 86.81 291 PHE A O 1
ATOM 2340 N N . ILE A 1 292 ? 15.974 9.006 10.487 1.00 84.56 292 ILE A N 1
ATOM 2341 C CA . ILE A 1 292 ? 16.003 7.598 10.072 1.00 84.56 292 ILE A CA 1
ATOM 2342 C C . ILE A 1 292 ? 14.739 6.866 10.534 1.00 84.56 292 ILE A C 1
ATOM 2344 O O . ILE A 1 292 ? 14.163 6.141 9.736 1.00 84.56 292 ILE A O 1
AT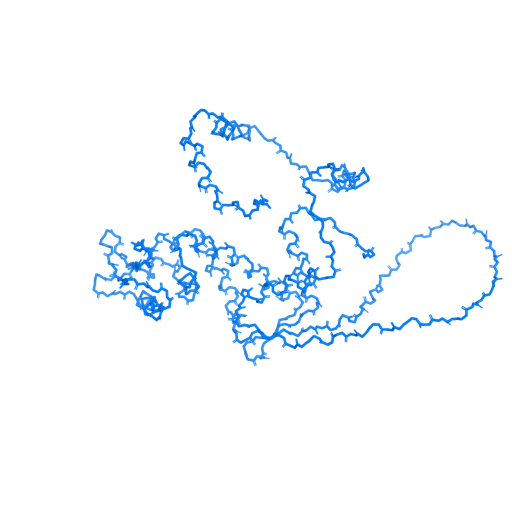OM 2348 N N . GLU A 1 293 ? 14.294 7.043 11.778 1.00 82.25 293 GLU A N 1
ATOM 2349 C CA . GLU A 1 293 ? 13.104 6.370 12.325 1.00 82.25 293 GLU A CA 1
ATOM 2350 C C . GLU A 1 293 ? 11.815 6.761 11.588 1.00 82.25 293 GLU A C 1
ATOM 2352 O O . GLU A 1 293 ? 11.027 5.884 11.228 1.00 82.25 293 GLU A O 1
ATOM 2357 N N . ASP A 1 294 ? 11.637 8.051 11.297 1.00 83.19 294 ASP A N 1
ATOM 2358 C CA . ASP A 1 294 ? 10.461 8.570 10.597 1.00 83.19 294 ASP A CA 1
ATOM 2359 C C . ASP A 1 294 ? 10.409 8.065 9.146 1.00 83.19 294 ASP A C 1
ATOM 2361 O O . ASP A 1 294 ? 9.369 7.607 8.669 1.00 83.19 294 ASP A O 1
ATOM 2365 N N . ASN A 1 295 ? 11.554 8.073 8.454 1.00 81.88 295 ASN A N 1
ATOM 2366 C CA . ASN A 1 295 ? 11.647 7.644 7.056 1.00 81.88 295 ASN A CA 1
ATOM 2367 C C . ASN A 1 295 ? 11.826 6.123 6.898 1.00 81.88 295 ASN A C 1
ATOM 2369 O O . ASN A 1 295 ? 11.602 5.586 5.811 1.00 81.88 295 ASN A O 1
ATOM 2373 N N . ALA A 1 296 ? 12.175 5.385 7.959 1.00 70.94 296 ALA A N 1
ATOM 2374 C CA . ALA A 1 296 ? 12.341 3.928 7.922 1.00 70.94 296 ALA A CA 1
ATOM 2375 C C . ALA A 1 296 ? 11.057 3.209 7.489 1.00 70.94 296 ALA A C 1
ATOM 2377 O O . ALA A 1 296 ? 11.105 2.108 6.940 1.00 70.94 296 ALA A O 1
ATOM 2378 N N . LEU A 1 297 ? 9.892 3.825 7.708 1.00 64.38 297 LEU A N 1
ATOM 2379 C CA . LEU A 1 297 ? 8.613 3.263 7.288 1.00 64.38 297 LEU A CA 1
ATOM 2380 C C . LEU A 1 297 ? 8.417 3.313 5.763 1.00 64.38 297 LEU A C 1
ATOM 2382 O O . LEU A 1 297 ? 7.665 2.482 5.238 1.00 64.38 297 LEU A O 1
ATOM 2386 N N . ASP A 1 298 ? 9.101 4.219 5.066 1.00 66.00 298 ASP A N 1
ATOM 2387 C CA . ASP A 1 298 ? 9.026 4.384 3.613 1.00 66.00 298 ASP A CA 1
ATOM 2388 C C . ASP A 1 298 ? 10.097 3.580 2.863 1.00 66.00 298 ASP A C 1
ATOM 2390 O O . ASP A 1 298 ? 9.920 3.249 1.685 1.00 66.00 298 ASP A O 1
ATOM 2394 N N . VAL A 1 299 ? 11.173 3.176 3.544 1.00 65.69 299 VAL A N 1
ATOM 2395 C CA . VAL A 1 299 ? 12.217 2.338 2.947 1.00 65.69 299 VAL A CA 1
ATOM 2396 C C . VAL A 1 299 ? 11.745 0.883 2.870 1.00 65.69 299 VAL A C 1
ATOM 2398 O O . VAL A 1 299 ? 11.713 0.156 3.858 1.00 65.69 299 VAL A O 1
ATOM 2401 N N . LYS A 1 300 ? 11.379 0.437 1.663 1.00 59.56 300 LYS A N 1
ATOM 2402 C CA . LYS A 1 300 ? 11.025 -0.969 1.378 1.00 59.56 300 LYS A CA 1
ATOM 2403 C C . LYS A 1 300 ? 12.199 -1.818 0.880 1.00 59.56 300 LYS A C 1
ATOM 2405 O O . LYS A 1 300 ? 12.132 -3.037 0.958 1.00 59.56 300 LYS A O 1
ATOM 2410 N N . ASN A 1 301 ? 13.257 -1.187 0.367 1.00 57.50 301 ASN A N 1
ATOM 2411 C CA . ASN A 1 301 ? 14.302 -1.854 -0.412 1.00 57.50 301 ASN A CA 1
ATOM 2412 C C . ASN A 1 301 ? 15.702 -1.509 0.119 1.00 57.50 301 ASN A C 1
ATOM 2414 O O . ASN A 1 301 ? 16.449 -0.791 -0.543 1.00 57.50 301 ASN A O 1
ATOM 2418 N N . LEU A 1 302 ? 16.043 -2.003 1.309 1.00 54.75 302 LEU A N 1
ATOM 2419 C CA . LEU A 1 302 ? 17.441 -2.126 1.726 1.00 54.75 302 LEU A CA 1
ATOM 2420 C C . LEU A 1 302 ? 17.964 -3.473 1.215 1.00 54.75 302 LEU A C 1
ATOM 2422 O O . LEU A 1 302 ? 17.343 -4.501 1.476 1.00 54.75 302 LEU A O 1
ATOM 2426 N N . ASP A 1 303 ? 19.069 -3.467 0.470 1.00 48.84 303 ASP A N 1
ATOM 2427 C CA . ASP A 1 303 ? 19.834 -4.697 0.245 1.00 48.84 303 ASP A CA 1
ATOM 2428 C C . ASP A 1 303 ? 20.433 -5.146 1.593 1.00 48.84 303 ASP A C 1
ATOM 2430 O O . ASP A 1 303 ? 21.074 -4.342 2.276 1.00 48.84 303 ASP A O 1
ATOM 2434 N N . ILE A 1 304 ? 20.218 -6.415 1.956 1.00 36.34 304 ILE A N 1
ATOM 2435 C CA . ILE A 1 304 ? 21.040 -7.173 2.916 1.00 36.34 304 ILE A CA 1
ATOM 2436 C C . ILE A 1 304 ? 21.889 -8.143 2.101 1.00 36.34 304 ILE A C 1
ATOM 2438 O O . ILE A 1 304 ? 21.311 -8.773 1.183 1.00 36.34 304 ILE A O 1
#

Foldseek 3Di:
DPDDDDDDDPLRVLLLLLQQLLQFKWKAFDVRPDIDGHPRSSVLLSLVVQLVLLLVVLCVQQVDSQLSVVLLVLLPQDQVQFADAQVDGHPSVVVSQVSVVVCCVVQVWPDWDWDQDPVSNTIKIWIQGPVRDIHIDTVVSSVDPSNNSSNVSCVVCVVVFHDFMWMATHDCPPPPDPDDDDDDDDDDDDDDDDDDDDDDDDDDDDDDDRDPTDTDGGPVVVSVVSSVSSPPVDDDDDDPDPVVDDPVRCCVQDVPPVHHDDDDDDPVVVVVVVVVCCQCVPPPPPSVVVVCVVCVSVDPDDDD